Protein AF-A0AAW0CDP9-F1 (afdb_monomer)

Mean predicted aligned error: 18.58 Å

Organism: NCBI:txid2862362

pLDDT: mean 74.58, std 21.25, range [37.34, 98.25]

Solvent-accessible surface area (backbone atoms only — not comparable to full-atom values): 15535 Å² total; per-residue (Å²): 134,85,62,58,77,54,35,52,74,41,35,69,58,51,52,51,52,49,51,55,50,59,76,63,57,57,86,87,50,53,73,38,45,75,88,28,56,46,21,66,39,40,68,54,82,82,59,46,84,89,71,28,52,41,50,39,53,50,53,30,49,41,76,57,50,75,57,56,75,68,52,45,56,71,64,59,20,40,52,86,25,17,55,62,28,54,56,58,40,54,57,54,51,58,69,37,64,64,12,62,83,44,70,33,40,35,50,54,40,49,53,53,50,55,51,48,56,53,57,69,67,39,97,74,57,69,78,90,68,78,79,53,87,84,63,86,82,67,86,85,79,84,83,82,92,78,89,85,88,84,89,88,81,87,89,82,91,82,83,90,80,91,79,80,78,84,76,81,71,77,82,79,81,70,80,81,74,84,80,77,87,81,89,80,90,78,83,84,83,90,82,93,80,91,77,92,80,88,81,89,76,92,75,82,82,77,82,79,79,56,71,70,71,58,60,77,76,71,61,96,84,79,69,93,64,80,83,75,79,90,130

Foldseek 3Di:
DDDLVVLLVCLVVLLVLLLVLLVVDDPPFAADDCPALQNVLLVDPDADPVVGLLVSLVVSLCSQQVDDLVVNLVQQHHDDSGSNSLSVSLVSSCPGPVLVVDSNSSVSSVVSVVNVVSSVPHPPNDPVRPPPVVPPPDDDDDDDDDDDDDDDDDDDDDDDDDPPPPPDDDDPPDPDDDDDDDDDDDDDDDDDDDDDDDDDDDDDPDPPPDVVVVPVPDDPDDDPCVPDDDD

Radius of gyration: 28.33 Å; Cα contacts (8 Å, |Δi|>4): 135; chains: 1; bounding box: 50×63×86 Å

Structure (mmCIF, N/CA/C/O backbone):
data_AF-A0AAW0CDP9-F1
#
_entry.id   AF-A0AAW0CDP9-F1
#
loop_
_atom_site.group_PDB
_atom_site.id
_atom_site.type_symbol
_atom_site.label_atom_id
_atom_site.label_alt_id
_atom_site.label_comp_id
_atom_site.label_asym_id
_atom_site.label_entity_id
_atom_site.label_seq_id
_atom_site.pdbx_PDB_ins_code
_atom_site.Cartn_x
_atom_site.Cartn_y
_atom_site.Cartn_z
_atom_site.occupancy
_atom_site.B_iso_or_equiv
_atom_site.auth_seq_id
_atom_site.auth_comp_id
_atom_site.auth_asym_id
_atom_site.auth_atom_id
_atom_site.pdbx_PDB_model_num
ATOM 1 N N . MET A 1 1 ? 18.802 12.481 7.091 1.00 50.69 1 MET A N 1
ATOM 2 C CA . MET A 1 1 ? 18.326 12.066 5.755 1.00 50.69 1 MET A CA 1
ATOM 3 C C . MET A 1 1 ? 18.854 10.656 5.539 1.00 50.69 1 MET A C 1
ATOM 5 O O . MET A 1 1 ? 20.051 10.475 5.715 1.00 50.69 1 MET A O 1
ATOM 9 N N . PHE A 1 2 ? 17.992 9.657 5.336 1.00 55.59 2 PHE A N 1
ATOM 10 C CA . PHE A 1 2 ? 18.455 8.289 5.061 1.00 55.59 2 PHE A CA 1
ATOM 11 C C . PHE A 1 2 ? 18.780 8.166 3.573 1.00 55.59 2 PHE A C 1
ATOM 13 O O . PHE A 1 2 ? 18.036 8.688 2.752 1.00 55.59 2 PHE A O 1
ATOM 20 N N . ASP A 1 3 ? 19.878 7.488 3.259 1.00 75.88 3 ASP A N 1
ATOM 21 C CA . ASP A 1 3 ? 20.278 7.143 1.895 1.00 75.88 3 ASP A CA 1
ATOM 22 C C . ASP A 1 3 ? 19.334 6.057 1.341 1.00 75.88 3 ASP A C 1
ATOM 24 O O . ASP A 1 3 ? 19.162 5.006 1.970 1.00 75.88 3 ASP A O 1
ATOM 28 N N . ASP A 1 4 ? 18.717 6.304 0.181 1.00 68.31 4 ASP A N 1
ATOM 29 C CA . ASP A 1 4 ? 17.785 5.371 -0.466 1.00 68.31 4 ASP A CA 1
ATOM 30 C C . ASP A 1 4 ? 18.452 4.014 -0.795 1.00 68.31 4 ASP A C 1
ATOM 32 O O . ASP A 1 4 ? 17.795 2.972 -0.731 1.00 68.31 4 ASP A O 1
ATOM 36 N N . SER A 1 5 ? 19.781 3.974 -0.981 1.00 73.81 5 SER A N 1
ATOM 37 C CA . SER A 1 5 ? 20.574 2.737 -1.127 1.00 73.81 5 SER A CA 1
ATOM 38 C C . SER A 1 5 ? 20.451 1.790 0.078 1.00 73.81 5 SER A C 1
ATOM 40 O O . SER A 1 5 ? 20.520 0.563 -0.057 1.00 73.81 5 SER A O 1
ATOM 42 N N . GLN A 1 6 ? 20.228 2.332 1.280 1.00 80.69 6 GLN A N 1
ATOM 43 C CA . GLN A 1 6 ? 19.986 1.527 2.481 1.00 80.69 6 GLN A CA 1
ATOM 44 C C . GLN A 1 6 ? 18.550 0.986 2.521 1.00 80.69 6 GLN A C 1
ATOM 46 O O . GLN A 1 6 ? 18.322 -0.104 3.046 1.00 80.69 6 GLN A O 1
ATOM 51 N N . LEU A 1 7 ? 17.578 1.699 1.941 1.00 79.81 7 LEU A N 1
ATOM 52 C CA . LEU A 1 7 ? 16.177 1.266 1.935 1.00 79.81 7 LEU A CA 1
ATOM 53 C C . LEU A 1 7 ? 15.988 -0.023 1.134 1.00 79.81 7 LEU A C 1
ATOM 55 O O . LEU A 1 7 ? 15.299 -0.925 1.602 1.00 79.81 7 LEU A O 1
ATOM 59 N N . VAL A 1 8 ? 16.672 -0.155 -0.007 1.00 81.50 8 VAL A N 1
ATOM 60 C CA . VAL A 1 8 ? 16.666 -1.382 -0.822 1.00 81.50 8 VAL A CA 1
ATOM 61 C C . VAL A 1 8 ? 17.191 -2.581 -0.023 1.00 81.50 8 VAL A C 1
ATOM 63 O O . VAL A 1 8 ? 16.550 -3.629 0.025 1.00 81.50 8 VAL A O 1
ATOM 66 N N . LYS A 1 9 ? 18.318 -2.414 0.685 1.00 87.00 9 LYS A N 1
ATOM 67 C CA . LYS A 1 9 ? 18.930 -3.468 1.520 1.00 87.00 9 LYS A CA 1
ATOM 68 C C . LYS A 1 9 ? 18.043 -3.880 2.696 1.00 87.00 9 LYS A C 1
ATOM 70 O O . LYS A 1 9 ? 18.023 -5.050 3.076 1.00 87.00 9 LYS A O 1
ATOM 75 N N . HIS A 1 10 ? 17.309 -2.933 3.276 1.00 90.88 10 HIS A N 1
ATOM 76 C CA . HIS A 1 10 ? 16.427 -3.183 4.414 1.00 90.88 10 HIS A CA 1
ATOM 77 C C . HIS A 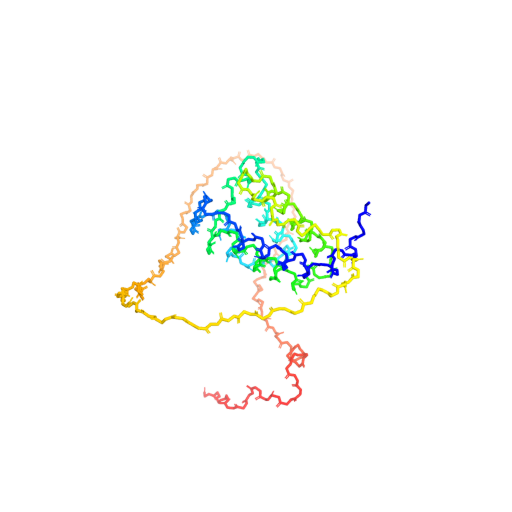1 10 ? 14.995 -3.578 4.026 1.00 90.88 10 HIS A C 1
ATOM 79 O O . HIS A 1 10 ? 14.262 -4.049 4.898 1.00 90.88 10 HIS A O 1
ATOM 85 N N . PHE A 1 11 ? 14.599 -3.474 2.753 1.00 92.81 11 PHE A N 1
ATOM 86 C CA . PHE A 1 11 ? 13.238 -3.767 2.293 1.00 92.81 11 PHE A CA 1
ATOM 87 C C . PHE A 1 11 ? 12.699 -5.140 2.754 1.00 92.81 11 PHE A C 1
ATOM 89 O O . PHE A 1 11 ? 11.601 -5.166 3.314 1.00 92.81 11 PHE A O 1
ATOM 96 N N . PRO A 1 12 ? 13.444 -6.267 2.675 1.00 95.00 12 PRO A N 1
ATOM 97 C CA . PRO A 1 12 ? 12.949 -7.557 3.173 1.00 95.00 12 PRO A CA 1
ATOM 98 C C . PRO A 1 12 ? 12.701 -7.575 4.691 1.00 95.00 12 PRO A C 1
ATOM 100 O O . PRO A 1 12 ? 11.760 -8.212 5.168 1.00 95.00 12 PRO A O 1
ATOM 103 N N . ALA A 1 13 ? 13.518 -6.854 5.466 1.00 94.69 13 ALA A N 1
ATOM 104 C CA . ALA A 1 13 ? 13.342 -6.723 6.911 1.00 94.69 13 ALA A CA 1
ATOM 105 C C . ALA A 1 13 ? 12.143 -5.821 7.253 1.00 94.69 13 ALA A C 1
ATOM 107 O O . ALA A 1 13 ? 11.370 -6.151 8.153 1.00 94.69 13 ALA A O 1
ATOM 108 N N . MET A 1 14 ? 11.945 -4.733 6.500 1.00 95.38 14 MET A N 1
ATOM 109 C CA . MET A 1 14 ? 10.786 -3.844 6.622 1.00 95.38 14 MET A CA 1
ATOM 110 C C . MET A 1 14 ? 9.478 -4.569 6.281 1.00 95.38 14 MET A C 1
ATOM 112 O O . MET A 1 14 ? 8.515 -4.475 7.038 1.00 95.38 14 MET A O 1
ATOM 116 N N . LEU A 1 15 ? 9.458 -5.354 5.199 1.00 96.19 15 LEU A N 1
ATOM 117 C CA . LEU A 1 15 ? 8.307 -6.168 4.802 1.00 96.19 15 LEU A CA 1
ATOM 118 C C . LEU A 1 15 ? 7.980 -7.237 5.858 1.00 96.19 15 LEU A C 1
ATOM 120 O O . LEU A 1 15 ? 6.815 -7.436 6.198 1.00 96.19 15 LEU A O 1
ATOM 124 N N . LYS A 1 16 ? 9.001 -7.886 6.439 1.00 96.69 16 LYS A N 1
ATOM 125 C CA . LYS A 1 16 ? 8.822 -8.839 7.547 1.00 96.69 16 LYS A CA 1
ATOM 126 C C . LYS A 1 16 ? 8.253 -8.169 8.802 1.00 96.69 16 LYS A C 1
ATOM 128 O O . LYS A 1 16 ? 7.355 -8.734 9.423 1.00 96.69 16 LYS A O 1
ATOM 133 N N . ALA A 1 17 ? 8.749 -6.987 9.170 1.00 95.25 17 ALA A N 1
ATOM 134 C CA . ALA A 1 17 ? 8.232 -6.223 10.304 1.00 95.25 17 ALA A CA 1
ATOM 135 C C . ALA A 1 17 ? 6.770 -5.798 10.077 1.00 95.25 17 ALA A C 1
ATOM 137 O O . ALA A 1 17 ? 5.936 -5.990 10.960 1.00 95.25 17 ALA A O 1
ATOM 138 N N . LEU A 1 18 ? 6.440 -5.321 8.870 1.00 96.94 18 LEU A N 1
ATOM 139 C CA . LEU A 1 18 ? 5.071 -4.988 8.479 1.00 96.94 18 LEU A CA 1
ATOM 140 C C . LEU A 1 18 ? 4.141 -6.210 8.562 1.00 96.94 18 LEU A C 1
ATOM 142 O O . LEU A 1 18 ? 3.066 -6.107 9.142 1.00 96.94 18 LEU A O 1
ATOM 146 N N . ARG A 1 19 ? 4.566 -7.380 8.066 1.00 97.06 19 ARG A N 1
ATOM 147 C CA . ARG A 1 19 ? 3.782 -8.628 8.127 1.00 97.06 19 ARG A CA 1
ATOM 148 C C . ARG A 1 19 ? 3.475 -9.056 9.569 1.00 97.06 19 ARG A C 1
ATOM 150 O O . ARG A 1 19 ? 2.339 -9.412 9.864 1.00 97.06 19 ARG A O 1
ATOM 157 N N . ILE A 1 20 ? 4.455 -8.970 10.476 1.00 95.75 20 ILE A N 1
ATOM 158 C CA . ILE A 1 20 ? 4.252 -9.225 11.918 1.00 95.75 20 ILE A CA 1
ATOM 159 C C . ILE A 1 20 ? 3.240 -8.232 12.504 1.00 95.75 20 ILE A C 1
ATOM 161 O O . ILE A 1 20 ? 2.367 -8.616 13.276 1.00 95.75 20 ILE A O 1
ATOM 165 N N . ARG A 1 21 ? 3.340 -6.958 12.117 1.00 95.06 21 ARG A N 1
ATOM 166 C CA . ARG A 1 21 ? 2.471 -5.892 12.613 1.00 95.06 21 ARG A CA 1
ATOM 167 C C . ARG A 1 21 ? 1.024 -6.022 12.131 1.00 95.06 21 ARG A C 1
ATOM 169 O O . ARG A 1 21 ? 0.114 -5.794 12.918 1.00 95.06 21 ARG A O 1
ATOM 176 N N . ILE A 1 22 ? 0.820 -6.421 10.876 1.00 95.94 22 ILE A N 1
ATOM 177 C CA . ILE A 1 22 ? -0.503 -6.704 10.299 1.00 95.94 22 ILE A CA 1
ATOM 178 C C . ILE A 1 22 ? -1.155 -7.900 11.009 1.00 95.94 22 ILE A C 1
ATOM 180 O O . ILE A 1 22 ? -2.314 -7.818 11.404 1.00 95.94 22 ILE A O 1
ATOM 184 N N . ALA A 1 23 ? -0.391 -8.964 11.274 1.00 95.25 23 ALA A N 1
ATOM 185 C CA . ALA A 1 23 ? -0.871 -10.108 12.052 1.00 95.25 23 ALA A CA 1
ATOM 186 C C . ALA A 1 23 ? -1.214 -9.756 13.518 1.00 95.25 23 ALA A C 1
ATOM 188 O O . ALA A 1 23 ? -2.007 -10.451 14.144 1.00 95.25 23 ALA A O 1
ATOM 189 N N . GLY A 1 24 ? -0.630 -8.683 14.064 1.00 94.12 24 GLY A N 1
ATOM 190 C CA . GLY A 1 24 ? -0.897 -8.163 15.410 1.00 94.12 24 GLY A CA 1
ATOM 191 C C . GLY A 1 24 ? -1.967 -7.066 15.489 1.00 94.12 24 GLY A C 1
ATOM 192 O O . GLY A 1 24 ? -2.035 -6.376 16.507 1.00 94.12 24 GLY A O 1
ATOM 193 N N . LEU A 1 25 ? -2.765 -6.845 14.437 1.00 93.81 25 LEU A N 1
ATOM 194 C CA . LEU A 1 25 ? -3.814 -5.819 14.440 1.00 93.81 25 LEU A CA 1
ATOM 195 C C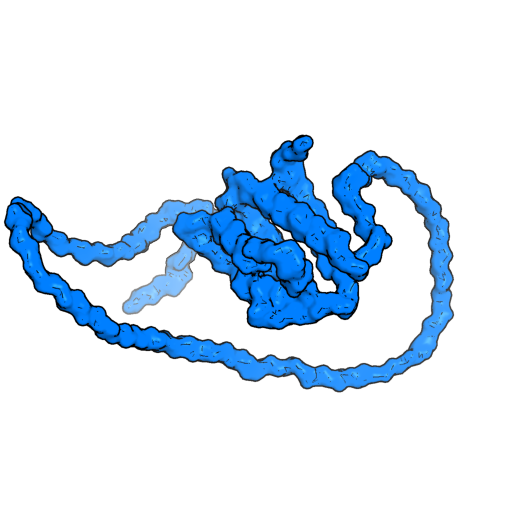 . LEU A 1 25 ? -4.935 -6.151 15.447 1.00 93.81 25 LEU A C 1
ATOM 197 O O . LEU A 1 25 ? -5.416 -7.285 15.468 1.00 93.81 25 LEU A O 1
ATOM 201 N N . PRO A 1 26 ? -5.396 -5.175 16.256 1.00 93.12 26 PRO A N 1
ATOM 202 C CA . PRO A 1 26 ? -6.342 -5.425 17.342 1.00 93.12 26 PRO A CA 1
ATOM 203 C C . PRO A 1 26 ? -7.714 -5.880 16.838 1.00 93.12 26 PRO A C 1
ATOM 205 O O . PRO A 1 26 ? -8.213 -5.407 15.814 1.00 93.12 26 PRO A O 1
ATOM 208 N N . GLU A 1 27 ? -8.372 -6.748 17.610 1.00 92.56 27 GLU A N 1
ATOM 209 C CA . GLU A 1 27 ? -9.656 -7.348 17.223 1.00 92.56 27 GLU A CA 1
ATOM 210 C C . GLU A 1 27 ? -10.837 -6.367 17.157 1.00 92.56 27 GLU A C 1
ATOM 212 O O . GLU A 1 27 ? -11.885 -6.702 16.611 1.00 92.56 27 GLU A O 1
ATOM 217 N N . SER A 1 28 ? -10.655 -5.134 17.634 1.00 92.88 28 SER A N 1
ATOM 218 C CA . SER A 1 28 ? -11.624 -4.044 17.494 1.00 92.88 28 SER A CA 1
ATOM 219 C C . SER A 1 28 ? -11.664 -3.412 16.096 1.00 92.88 28 SER A C 1
ATOM 221 O O . SER A 1 28 ? -12.606 -2.681 15.799 1.00 92.88 28 SER A O 1
ATOM 223 N N . LEU A 1 29 ? -10.683 -3.677 15.222 1.00 94.62 29 LEU A N 1
ATOM 224 C CA . LEU A 1 29 ? -10.715 -3.196 13.836 1.00 94.62 29 LEU A CA 1
ATOM 225 C C . LEU A 1 29 ? -11.703 -4.008 12.981 1.00 94.62 29 LEU A C 1
ATOM 227 O O . LEU A 1 29 ? -11.774 -5.234 13.145 1.00 94.62 29 LEU A O 1
ATOM 231 N N . PRO A 1 30 ? -12.412 -3.371 12.029 1.00 96.06 30 PRO A N 1
ATOM 232 C CA . PRO A 1 30 ? -13.367 -4.052 11.161 1.00 96.06 30 PRO A CA 1
ATOM 233 C C . PRO A 1 30 ? -12.687 -5.102 10.272 1.00 96.06 30 PRO A C 1
ATOM 235 O O . PRO A 1 30 ? -11.501 -4.999 9.947 1.00 96.06 30 PRO A O 1
ATOM 238 N N . LEU A 1 31 ? -13.457 -6.107 9.852 1.00 96.88 31 LEU A N 1
ATOM 239 C CA . LEU A 1 31 ? -13.060 -7.029 8.788 1.00 96.88 31 LEU A CA 1
ATOM 240 C C . LEU A 1 31 ? -13.294 -6.370 7.423 1.00 96.88 31 LEU A C 1
ATOM 242 O O . LEU A 1 31 ? -14.307 -5.705 7.211 1.00 96.88 31 LEU A O 1
ATOM 246 N N . ALA A 1 32 ? -12.357 -6.551 6.497 1.00 97.56 32 ALA A N 1
ATOM 247 C CA . ALA A 1 32 ? -12.452 -5.986 5.158 1.00 97.56 32 ALA A CA 1
ATOM 248 C C . ALA A 1 32 ? -13.455 -6.743 4.270 1.00 97.56 32 ALA A C 1
ATOM 250 O O . ALA A 1 32 ? -13.466 -7.975 4.233 1.00 97.56 32 ALA A O 1
ATOM 251 N N . SER A 1 33 ? -14.245 -5.993 3.498 1.00 97.25 33 SER A N 1
ATOM 252 C CA . SER A 1 33 ? -15.075 -6.533 2.414 1.00 97.25 33 SER A CA 1
ATOM 253 C C . SER A 1 33 ? -14.232 -6.856 1.174 1.00 97.25 33 SER A C 1
ATOM 255 O O . SER A 1 33 ? -13.250 -6.168 0.898 1.00 97.25 33 SER A O 1
ATOM 257 N N . SER A 1 34 ? -14.659 -7.845 0.383 1.00 97.06 34 SER A N 1
ATOM 258 C CA . SER A 1 34 ? -14.111 -8.132 -0.953 1.00 97.06 34 SER A CA 1
ATOM 259 C C . SER A 1 34 ? -14.327 -7.002 -1.963 1.00 97.06 34 SER A C 1
ATOM 261 O O . SER A 1 34 ? -13.599 -6.932 -2.943 1.00 97.06 34 SER A O 1
ATOM 263 N N . ASP A 1 35 ? -15.296 -6.117 -1.718 1.00 96.81 35 ASP A N 1
ATOM 264 C CA . ASP A 1 35 ? -15.525 -4.884 -2.494 1.00 96.81 35 ASP A CA 1
ATOM 265 C C . ASP A 1 35 ? -14.802 -3.664 -1.872 1.00 96.81 35 ASP A C 1
ATOM 267 O O . ASP A 1 35 ? -15.010 -2.507 -2.232 1.00 96.81 35 ASP A O 1
ATOM 271 N N . GLY A 1 36 ? -13.939 -3.904 -0.879 1.00 95.44 36 GLY A N 1
ATOM 272 C CA . GLY A 1 36 ? -13.124 -2.865 -0.263 1.00 95.44 36 GLY A CA 1
ATOM 273 C C . GLY A 1 36 ? -12.053 -2.317 -1.220 1.00 95.44 36 GLY A C 1
ATOM 274 O O . GLY A 1 36 ? -11.578 -3.030 -2.103 1.00 95.44 36 GLY A O 1
ATOM 275 N N . PRO A 1 37 ? -11.574 -1.075 -1.020 1.00 95.94 37 PRO A N 1
ATOM 276 C CA . PRO A 1 37 ? -10.542 -0.480 -1.872 1.00 95.94 37 PRO A CA 1
ATOM 277 C C . PRO A 1 37 ? -9.212 -1.245 -1.821 1.00 95.94 37 PRO A C 1
ATOM 279 O O . PRO A 1 37 ? -8.516 -1.311 -2.827 1.00 95.94 37 PRO A O 1
ATOM 282 N N . LEU A 1 38 ? -8.869 -1.864 -0.684 1.00 96.94 38 LEU A N 1
ATOM 283 C CA . LEU A 1 38 ? -7.679 -2.717 -0.577 1.00 96.94 38 LEU A CA 1
ATOM 284 C C . LEU A 1 38 ? -7.819 -3.974 -1.450 1.00 96.94 38 LEU A C 1
ATOM 286 O O . LEU A 1 38 ? -6.899 -4.295 -2.193 1.00 96.94 38 LEU A O 1
ATOM 290 N N . ALA A 1 39 ? -8.985 -4.627 -1.441 1.00 97.88 39 ALA A N 1
ATOM 291 C CA . ALA A 1 39 ? -9.283 -5.739 -2.343 1.00 97.88 39 ALA A CA 1
ATOM 292 C C . ALA A 1 39 ? -9.240 -5.311 -3.816 1.00 97.88 39 ALA A C 1
ATOM 294 O O . ALA A 1 39 ? -8.574 -5.953 -4.622 1.00 97.88 39 ALA A O 1
ATOM 295 N N . ARG A 1 40 ? -9.873 -4.181 -4.147 1.00 97.50 40 ARG A N 1
ATOM 296 C CA . ARG A 1 40 ? -9.950 -3.654 -5.513 1.00 97.50 40 ARG A CA 1
ATOM 297 C C . ARG A 1 40 ? -8.603 -3.218 -6.098 1.00 97.50 40 ARG A C 1
ATOM 299 O O . ARG A 1 40 ? -8.430 -3.318 -7.305 1.00 97.50 40 ARG A O 1
ATOM 306 N N . TYR A 1 41 ? -7.682 -2.696 -5.284 1.00 97.56 41 TYR A N 1
ATOM 307 C CA . TYR A 1 41 ? -6.417 -2.130 -5.777 1.00 97.56 41 TYR A CA 1
ATOM 308 C C . TYR A 1 41 ? -5.169 -2.959 -5.457 1.00 97.56 41 TYR A C 1
ATOM 310 O O . TYR A 1 41 ? -4.160 -2.755 -6.118 1.00 97.56 41 TYR A O 1
ATOM 318 N N . PHE A 1 42 ? -5.213 -3.880 -4.486 1.00 97.75 42 PHE A N 1
ATOM 319 C CA . PHE A 1 42 ? -4.093 -4.780 -4.157 1.00 97.75 42 PHE A CA 1
ATOM 320 C C . PHE A 1 42 ? -4.413 -6.269 -4.357 1.00 97.75 42 PHE A C 1
ATOM 322 O O . PHE A 1 42 ? -3.507 -7.095 -4.264 1.00 97.75 42 PHE A O 1
ATOM 329 N N . GLY A 1 43 ? -5.676 -6.627 -4.613 1.00 96.44 43 GLY A N 1
ATOM 330 C CA . GLY A 1 43 ? -6.052 -7.973 -5.058 1.00 96.44 43 GLY A CA 1
ATOM 331 C C . GLY A 1 43 ? -5.765 -8.218 -6.542 1.00 96.44 43 GLY A C 1
ATOM 332 O O . GLY A 1 43 ? -5.636 -9.370 -6.947 1.00 96.44 43 GLY A O 1
ATOM 333 N N . ASP A 1 44 ? -5.631 -7.146 -7.326 1.00 94.88 44 ASP A N 1
ATOM 334 C CA . ASP A 1 44 ? -5.257 -7.182 -8.736 1.00 94.88 44 ASP A CA 1
ATOM 335 C C . ASP A 1 44 ? -3.772 -6.822 -8.910 1.00 94.88 44 ASP A C 1
ATOM 337 O O . ASP A 1 44 ? -3.316 -5.755 -8.491 1.00 94.88 44 ASP A O 1
ATOM 341 N N . LEU A 1 45 ? -3.021 -7.747 -9.505 1.00 96.62 45 LEU A N 1
ATOM 342 C CA . LEU A 1 45 ? -1.580 -7.651 -9.742 1.00 96.62 45 LEU A CA 1
ATOM 343 C C . LEU A 1 45 ? -1.249 -7.556 -11.241 1.00 96.62 45 LEU A C 1
ATOM 345 O O . LEU A 1 45 ? -0.092 -7.753 -11.619 1.00 96.62 45 LEU A O 1
ATOM 349 N N . GLU A 1 46 ? -2.241 -7.275 -12.093 1.00 97.25 46 GLU A N 1
ATOM 350 C CA . GLU A 1 46 ? -2.008 -6.931 -13.493 1.00 97.25 46 GLU A CA 1
ATOM 351 C C . GLU A 1 46 ? -1.105 -5.691 -13.593 1.00 97.25 46 GLU A C 1
ATOM 353 O O . GLU A 1 46 ? -1.267 -4.710 -12.865 1.00 97.25 46 GLU A O 1
ATOM 358 N N . ILE A 1 47 ? -0.112 -5.765 -14.481 1.00 97.06 47 ILE A N 1
ATOM 359 C CA . ILE A 1 47 ? 0.850 -4.694 -14.737 1.00 97.06 47 ILE A CA 1
ATOM 360 C C . ILE A 1 47 ? 0.470 -4.041 -16.058 1.00 97.06 47 ILE A C 1
ATOM 362 O O . ILE A 1 47 ? 0.406 -4.717 -17.083 1.00 97.06 47 ILE A O 1
ATOM 366 N N . ASP A 1 48 ? 0.281 -2.724 -16.035 1.00 96.44 48 ASP A N 1
ATOM 367 C CA . ASP A 1 48 ? 0.135 -1.923 -17.245 1.00 96.44 48 ASP A CA 1
ATOM 368 C C . ASP A 1 48 ? 1.404 -2.083 -18.102 1.00 96.44 48 ASP A C 1
ATOM 370 O O . ASP A 1 48 ? 2.511 -1.803 -17.635 1.00 96.44 48 ASP A O 1
ATOM 374 N N . VAL A 1 49 ? 1.265 -2.610 -19.321 1.00 95.38 49 VAL A N 1
ATOM 375 C CA . VAL A 1 49 ? 2.410 -2.948 -20.187 1.00 95.38 49 VAL A CA 1
ATOM 376 C C . VAL A 1 49 ? 3.031 -1.694 -20.811 1.00 95.38 49 VAL A C 1
ATOM 378 O O . VAL A 1 49 ? 4.223 -1.698 -21.114 1.00 95.38 49 VAL A O 1
ATOM 381 N N . GLU A 1 50 ? 2.257 -0.616 -20.966 1.00 96.25 50 GLU A N 1
ATOM 382 C CA . GLU A 1 50 ? 2.727 0.648 -21.543 1.00 96.25 50 GLU A CA 1
ATOM 383 C C . GLU A 1 50 ? 3.417 1.518 -20.480 1.00 96.25 50 GLU A C 1
ATOM 385 O O . GLU A 1 50 ? 4.510 2.035 -20.708 1.00 96.25 50 GLU A O 1
ATOM 390 N N . GLU A 1 51 ? 2.817 1.630 -19.290 1.00 95.50 51 GLU A N 1
ATOM 391 C CA . GLU A 1 51 ? 3.322 2.461 -18.181 1.00 95.50 51 GLU A CA 1
ATOM 392 C C . GLU A 1 51 ? 4.287 1.711 -17.232 1.00 95.50 51 GLU A C 1
ATOM 394 O O . GLU A 1 51 ? 5.087 2.300 -16.492 1.00 95.50 51 GLU A O 1
ATOM 399 N N . GLY A 1 52 ? 4.216 0.381 -17.220 1.00 96.00 52 GLY A N 1
ATOM 400 C CA . GLY A 1 52 ? 5.083 -0.510 -16.460 1.00 96.00 52 GLY A CA 1
ATOM 401 C C . GLY A 1 52 ? 4.754 -0.667 -14.968 1.00 96.00 52 GLY A C 1
ATOM 402 O O . GLY A 1 52 ? 3.910 0.002 -14.355 1.00 96.00 52 GLY A O 1
ATOM 403 N N . ALA A 1 53 ? 5.494 -1.581 -14.333 1.00 96.88 53 ALA A N 1
ATOM 404 C CA . ALA A 1 53 ? 5.266 -2.012 -12.951 1.00 96.88 53 ALA A CA 1
ATOM 405 C C . ALA A 1 53 ? 5.376 -0.879 -11.913 1.00 96.88 53 ALA A C 1
ATOM 407 O O . ALA A 1 53 ? 4.638 -0.865 -10.929 1.00 96.88 53 ALA A O 1
ATOM 408 N N . ARG A 1 54 ? 6.284 0.087 -12.121 1.00 95.69 54 ARG A N 1
ATOM 409 C CA . ARG A 1 54 ? 6.493 1.205 -11.186 1.00 95.69 54 ARG A CA 1
ATOM 410 C C . ARG A 1 54 ? 5.302 2.154 -11.147 1.00 95.69 54 ARG A C 1
ATOM 412 O O . ARG A 1 54 ? 4.862 2.515 -10.055 1.00 95.69 54 ARG A O 1
ATOM 419 N N . TYR A 1 55 ? 4.801 2.550 -12.314 1.00 96.19 55 TYR A N 1
ATOM 420 C CA . TYR A 1 55 ? 3.625 3.404 -12.412 1.00 96.19 55 TYR A CA 1
ATOM 421 C C . TYR A 1 55 ? 2.397 2.689 -11.849 1.00 96.19 55 TYR A C 1
ATOM 423 O O . TYR A 1 55 ? 1.719 3.233 -10.976 1.00 96.19 55 TYR A O 1
ATOM 431 N N . THR A 1 56 ? 2.178 1.434 -12.259 1.00 97.69 56 THR A N 1
ATOM 432 C CA . THR A 1 56 ? 1.035 0.623 -11.814 1.00 97.69 56 THR A CA 1
ATOM 433 C C . THR A 1 56 ? 0.989 0.490 -10.289 1.00 97.69 56 THR A C 1
ATOM 435 O O . THR A 1 56 ? -0.021 0.841 -9.676 1.00 97.69 56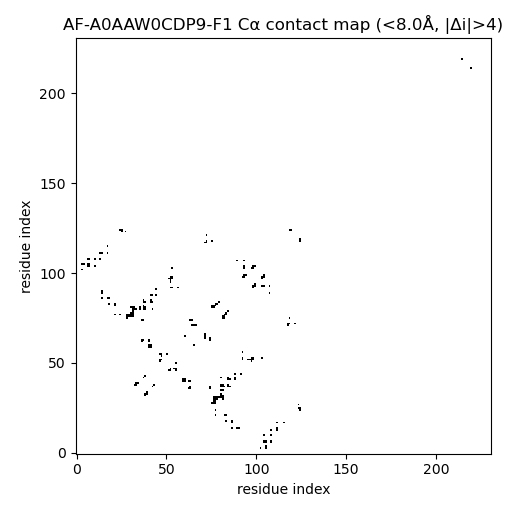 THR A O 1
ATOM 438 N N . ALA A 1 57 ? 2.105 0.106 -9.654 1.00 97.38 57 ALA A N 1
ATOM 439 C CA . ALA A 1 57 ? 2.201 0.001 -8.198 1.00 97.38 57 ALA A CA 1
ATOM 440 C C . ALA A 1 57 ? 1.907 1.332 -7.488 1.00 97.38 57 ALA A C 1
ATOM 442 O O . ALA A 1 57 ? 1.201 1.360 -6.477 1.00 97.38 57 ALA A O 1
ATOM 443 N N . ASN A 1 58 ? 2.438 2.447 -8.003 1.00 97.12 58 ASN A N 1
ATOM 444 C CA . ASN A 1 58 ? 2.212 3.756 -7.397 1.00 97.12 58 ASN A CA 1
ATOM 445 C C . ASN A 1 58 ? 0.747 4.196 -7.526 1.00 97.12 58 ASN A C 1
ATOM 447 O O . ASN A 1 58 ? 0.152 4.623 -6.540 1.00 97.12 58 ASN A O 1
ATOM 451 N N . ARG A 1 59 ? 0.151 4.017 -8.710 1.00 97.56 59 ARG A N 1
ATOM 452 C CA . ARG A 1 59 ? -1.253 4.327 -9.014 1.00 97.56 59 ARG A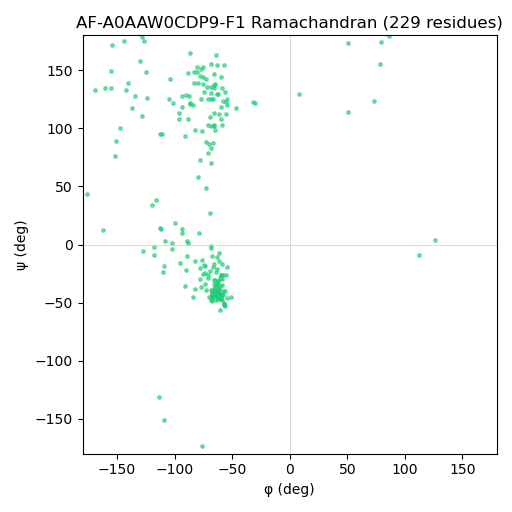 CA 1
ATOM 453 C C . ARG A 1 59 ? -2.222 3.494 -8.175 1.00 97.56 59 ARG A C 1
ATOM 455 O O . ARG A 1 59 ? -3.199 4.038 -7.663 1.00 97.56 59 ARG A O 1
ATOM 462 N N . GLN A 1 60 ? -1.962 2.196 -8.010 1.00 97.81 60 GLN A N 1
ATOM 463 C CA . GLN A 1 60 ? -2.745 1.321 -7.130 1.00 97.81 60 GLN A CA 1
ATOM 464 C C . GLN A 1 60 ? -2.624 1.760 -5.658 1.00 97.81 60 GLN A C 1
ATOM 466 O O . GLN A 1 60 ? -3.639 1.888 -4.972 1.00 97.81 60 GLN A O 1
ATOM 471 N N . TRP A 1 61 ? -1.416 2.101 -5.187 1.00 97.69 61 TRP A N 1
ATOM 472 C CA . TRP A 1 61 ? -1.212 2.617 -3.827 1.00 97.69 61 TRP A CA 1
ATOM 473 C C . TRP A 1 61 ? -1.923 3.953 -3.578 1.00 97.69 61 TRP A C 1
ATOM 475 O O . TRP A 1 61 ? -2.561 4.140 -2.542 1.00 97.69 61 TRP A O 1
ATOM 485 N N . GLU A 1 62 ? -1.833 4.889 -4.520 1.00 96.50 62 GLU A N 1
ATOM 486 C CA . GLU A 1 62 ? -2.483 6.197 -4.426 1.00 96.50 62 GLU A CA 1
ATOM 487 C C . GLU A 1 62 ? -4.006 6.064 -4.451 1.00 96.50 62 GLU A C 1
ATOM 489 O O . GLU A 1 62 ? -4.676 6.623 -3.589 1.00 96.50 62 GLU A O 1
ATOM 494 N N . ARG A 1 63 ? -4.572 5.211 -5.308 1.00 96.44 63 ARG A N 1
ATOM 495 C CA . ARG A 1 63 ? -6.014 4.912 -5.281 1.00 96.44 63 ARG A CA 1
ATOM 496 C C . ARG A 1 63 ? -6.496 4.295 -3.960 1.00 96.44 63 ARG A C 1
ATOM 498 O O . ARG A 1 63 ? -7.650 4.502 -3.588 1.00 96.44 63 ARG A O 1
ATOM 505 N N . ALA A 1 64 ? -5.638 3.566 -3.244 1.00 96.12 64 ALA A N 1
ATOM 506 C CA . ALA A 1 64 ? -5.957 2.998 -1.933 1.00 96.12 64 ALA A CA 1
ATOM 507 C C . ALA A 1 64 ? -5.803 3.998 -0.766 1.00 96.12 64 ALA A C 1
ATOM 509 O O . ALA A 1 64 ? -6.608 3.966 0.168 1.00 96.12 64 ALA A O 1
ATOM 510 N N . PHE A 1 65 ? -4.786 4.872 -0.802 1.00 95.62 65 PHE A N 1
ATOM 511 C CA . PHE A 1 65 ? -4.354 5.670 0.358 1.00 95.62 65 PHE A CA 1
ATOM 512 C C . PHE A 1 65 ? -4.254 7.193 0.144 1.00 95.62 65 PHE A C 1
ATOM 514 O O . PHE A 1 65 ? -4.021 7.909 1.118 1.00 95.62 65 PHE A O 1
ATOM 521 N N . GLN A 1 66 ? -4.446 7.732 -1.064 1.00 94.44 66 GLN A N 1
ATOM 522 C CA . GLN A 1 66 ? -4.465 9.181 -1.336 1.00 94.44 66 GLN A CA 1
ATOM 523 C C . GLN A 1 66 ? -5.821 9.800 -0.949 1.00 94.44 66 GLN A C 1
ATOM 525 O O . GLN A 1 66 ? -6.538 10.383 -1.757 1.00 94.44 66 GLN A O 1
ATOM 530 N N . VAL A 1 67 ? -6.171 9.638 0.323 1.00 95.12 67 VAL A N 1
ATOM 531 C CA . VAL A 1 67 ? -7.384 10.146 0.973 1.00 95.12 67 VAL A CA 1
ATOM 532 C C . VAL A 1 67 ? -6.998 10.953 2.217 1.00 95.12 67 VAL A C 1
ATOM 534 O O . VAL A 1 67 ? -5.818 11.033 2.570 1.00 95.12 67 VAL A O 1
ATOM 537 N N . SER A 1 68 ? -7.973 11.572 2.888 1.00 94.94 68 SER A N 1
ATOM 538 C CA . SER A 1 68 ? -7.730 12.297 4.143 1.00 94.94 68 SER A CA 1
ATOM 539 C C . SER A 1 68 ? -7.102 11.387 5.215 1.00 94.94 68 SER A C 1
ATOM 541 O O . SER A 1 68 ? -7.281 10.170 5.194 1.00 94.94 68 SER A O 1
ATOM 543 N N . LYS A 1 69 ? -6.361 11.948 6.182 1.00 91.44 69 LYS A N 1
ATOM 544 C CA . LYS A 1 69 ? -5.697 11.151 7.238 1.00 91.44 69 LYS A CA 1
ATOM 545 C C . LYS A 1 69 ? -6.694 10.324 8.068 1.00 91.44 69 LYS A C 1
ATOM 547 O O . LYS A 1 69 ? -6.381 9.210 8.478 1.00 91.44 69 LYS A O 1
ATOM 552 N N . GLU A 1 70 ? -7.889 10.863 8.292 1.00 90.81 70 GLU A N 1
ATOM 553 C CA . GLU A 1 70 ? -8.992 10.179 8.976 1.00 90.81 70 GLU A CA 1
ATOM 554 C C . GLU A 1 70 ? -9.512 9.007 8.132 1.00 90.81 70 GLU A C 1
ATOM 556 O O . GLU A 1 70 ? -9.632 7.884 8.621 1.00 90.81 70 GLU A O 1
ATOM 561 N N . GLU A 1 71 ? -9.718 9.216 6.828 1.00 93.38 71 GLU A N 1
ATOM 562 C CA . GLU A 1 71 ? -10.066 8.127 5.917 1.00 93.38 71 GLU A CA 1
ATOM 563 C C . GLU A 1 71 ? -8.966 7.072 5.812 1.00 93.38 71 GLU A C 1
ATOM 565 O O . GLU A 1 71 ? -9.293 5.891 5.804 1.00 93.38 71 GLU A O 1
ATOM 570 N N . GLN A 1 72 ? -7.681 7.446 5.784 1.00 93.00 72 GLN A N 1
ATOM 571 C CA . GLN A 1 72 ? -6.561 6.495 5.772 1.00 93.00 72 GLN A CA 1
ATOM 572 C C . GLN A 1 72 ? -6.622 5.535 6.966 1.00 93.00 72 GLN A C 1
ATOM 574 O O . GLN A 1 72 ? -6.372 4.344 6.794 1.00 93.00 72 GLN A O 1
ATOM 579 N N . GLN A 1 73 ? -6.995 6.025 8.153 1.00 91.81 73 GLN A N 1
ATOM 580 C CA . GLN A 1 73 ? -7.223 5.177 9.326 1.00 91.81 73 GLN A CA 1
ATOM 581 C C . GLN A 1 73 ? -8.450 4.274 9.136 1.00 91.81 73 GLN A C 1
ATOM 583 O O . GLN A 1 73 ? -8.367 3.078 9.406 1.00 91.81 73 GLN A O 1
ATOM 588 N N . ASN A 1 74 ? -9.543 4.799 8.574 1.00 91.69 74 ASN A N 1
ATOM 589 C CA . ASN A 1 74 ? -10.742 4.020 8.240 1.00 91.69 74 ASN A CA 1
ATOM 590 C C . ASN A 1 74 ? -10.522 2.987 7.111 1.00 91.69 74 ASN A C 1
ATOM 592 O O . ASN A 1 74 ? -11.296 2.037 6.996 1.00 91.69 74 ASN A O 1
ATOM 596 N N . ARG A 1 75 ? -9.472 3.124 6.283 1.00 93.75 75 ARG A N 1
ATOM 597 C CA . ARG A 1 75 ? -9.049 2.092 5.314 1.00 93.75 75 ARG A CA 1
ATOM 598 C C . ARG A 1 75 ? -8.352 0.899 5.982 1.00 93.75 75 ARG A C 1
ATOM 600 O O . ARG A 1 75 ? -8.260 -0.152 5.350 1.00 93.75 75 ARG A O 1
ATOM 607 N N . ILE A 1 76 ? -7.870 1.019 7.225 1.00 96.00 76 ILE A N 1
ATOM 608 C CA . ILE A 1 76 ? -7.200 -0.084 7.928 1.00 96.00 76 ILE A CA 1
ATOM 609 C C . ILE A 1 76 ? -8.240 -1.095 8.431 1.00 96.00 76 ILE A C 1
ATOM 611 O O . ILE A 1 76 ? -8.825 -0.945 9.502 1.00 96.00 76 ILE A O 1
ATOM 615 N N . ALA A 1 77 ? -8.427 -2.166 7.662 1.00 96.12 77 ALA A N 1
ATOM 616 C CA . ALA A 1 77 ? -9.309 -3.283 7.992 1.00 96.12 77 ALA A CA 1
ATOM 617 C C . ALA A 1 77 ? -8.554 -4.624 7.954 1.00 96.12 77 ALA A C 1
ATOM 619 O O . ALA A 1 77 ? -7.598 -4.800 7.194 1.00 96.12 77 ALA A O 1
ATOM 620 N N . ARG A 1 78 ? -8.968 -5.576 8.792 1.00 96.50 78 ARG A N 1
ATOM 621 C CA . ARG A 1 78 ? -8.315 -6.885 8.973 1.00 96.50 78 ARG A CA 1
ATOM 622 C C . ARG A 1 78 ? -8.808 -7.937 7.973 1.00 96.50 78 ARG A C 1
ATOM 624 O O . ARG A 1 78 ? -9.881 -7.801 7.384 1.00 96.50 78 ARG A O 1
ATOM 631 N N . GLY A 1 79 ? -8.057 -9.033 7.874 1.00 96.38 79 GLY A N 1
ATOM 632 C CA . GLY A 1 79 ? -8.431 -10.241 7.139 1.00 96.38 79 GLY A CA 1
ATOM 633 C C . GLY A 1 79 ? -8.079 -10.204 5.651 1.00 96.38 79 GLY A C 1
ATOM 634 O O . GLY A 1 79 ? -7.569 -9.208 5.135 1.00 96.38 79 GLY A O 1
ATOM 635 N N . LYS A 1 80 ? -8.408 -11.304 4.957 1.00 97.25 80 LYS A N 1
ATOM 636 C CA . LYS A 1 80 ? -7.941 -11.645 3.596 1.00 97.25 80 LYS A CA 1
ATOM 637 C C . LYS A 1 80 ? -8.172 -10.603 2.492 1.00 97.25 80 LYS A C 1
ATOM 639 O O . LYS A 1 80 ? -7.519 -10.682 1.461 1.00 97.25 80 LYS A O 1
ATOM 644 N N . TYR A 1 81 ? -9.094 -9.662 2.685 1.00 97.69 81 TYR A N 1
ATOM 645 C CA . TYR A 1 81 ? -9.417 -8.591 1.728 1.00 97.69 81 TYR A CA 1
ATOM 646 C C . TYR A 1 81 ? -8.937 -7.200 2.184 1.00 97.69 81 TYR A C 1
ATOM 648 O O . TYR A 1 81 ? -9.223 -6.190 1.544 1.00 97.69 81 TYR A O 1
ATOM 656 N N . GLY A 1 82 ? -8.248 -7.142 3.324 1.00 97.19 82 GLY A N 1
ATOM 657 C CA . GLY A 1 82 ? -7.783 -5.927 3.975 1.00 97.19 82 GLY A CA 1
ATOM 658 C C . GLY A 1 82 ? -6.266 -5.836 3.967 1.00 97.19 82 GLY A C 1
ATOM 659 O O . GLY A 1 82 ? -5.617 -6.036 2.941 1.00 97.19 82 GLY A O 1
ATOM 660 N N . MET A 1 83 ? -5.690 -5.548 5.134 1.00 97.19 83 MET A N 1
ATOM 661 C CA . MET A 1 83 ? -4.246 -5.377 5.293 1.00 97.19 83 MET A CA 1
ATOM 662 C C . MET A 1 83 ? -3.417 -6.597 4.860 1.00 97.19 83 MET A C 1
ATOM 664 O O . MET A 1 83 ? -2.278 -6.419 4.428 1.00 97.19 83 MET A O 1
ATOM 668 N N . ASP A 1 84 ? -3.982 -7.807 4.894 1.00 97.19 84 ASP A N 1
ATOM 669 C CA . ASP A 1 84 ? -3.298 -9.042 4.481 1.00 97.19 84 ASP A CA 1
ATOM 670 C C . ASP A 1 84 ? -2.836 -9.010 3.011 1.00 97.19 84 ASP A C 1
ATOM 672 O O . ASP A 1 84 ? -1.836 -9.646 2.679 1.00 97.19 84 ASP A O 1
ATOM 676 N N . LEU A 1 85 ? -3.501 -8.227 2.146 1.00 98.06 85 LEU A N 1
ATOM 677 C CA . LEU A 1 85 ? -3.140 -8.053 0.730 1.00 98.06 85 LEU A CA 1
ATOM 678 C C . LEU A 1 85 ? -1.892 -7.187 0.517 1.00 98.06 85 LEU A C 1
ATOM 680 O O . LEU A 1 85 ? -1.197 -7.334 -0.489 1.00 98.06 85 LEU A O 1
ATOM 684 N N . VAL A 1 86 ? -1.565 -6.305 1.466 1.00 97.81 86 VAL A N 1
ATOM 685 C CA . VAL A 1 86 ? -0.498 -5.310 1.286 1.00 97.81 86 VAL A CA 1
ATOM 686 C C . VAL A 1 86 ? 0.879 -5.968 1.202 1.00 97.81 86 VAL A C 1
ATOM 688 O O . VAL A 1 86 ? 1.703 -5.576 0.378 1.00 97.81 86 VAL A O 1
ATOM 691 N N . CYS A 1 87 ? 1.154 -6.991 2.017 1.00 97.62 87 CYS A N 1
ATOM 692 C CA . CYS A 1 87 ? 2.445 -7.678 1.962 1.00 97.62 87 CYS A CA 1
ATOM 693 C C . CYS A 1 87 ? 2.659 -8.466 0.652 1.00 97.62 87 CYS A C 1
ATOM 695 O O . CYS A 1 87 ? 3.719 -8.277 0.060 1.00 97.62 87 CYS A O 1
ATOM 697 N N . PRO A 1 88 ? 1.717 -9.306 0.170 1.00 97.88 88 PRO A N 1
ATOM 698 C CA . PRO A 1 88 ? 1.787 -9.928 -1.155 1.00 97.88 88 PRO A CA 1
ATOM 699 C C . PRO A 1 88 ? 1.966 -8.924 -2.298 1.00 97.88 88 PRO A C 1
ATOM 701 O O . PRO A 1 88 ? 2.858 -9.119 -3.117 1.00 97.88 88 PRO A O 1
ATOM 704 N N . PHE A 1 89 ? 1.198 -7.828 -2.313 1.00 98.25 89 PHE A N 1
ATOM 705 C CA . PHE A 1 89 ? 1.324 -6.753 -3.303 1.00 98.25 89 PHE A CA 1
ATOM 706 C C . PHE A 1 89 ? 2.750 -6.170 -3.335 1.00 98.25 89 PHE A C 1
ATOM 708 O O . PHE A 1 89 ? 3.407 -6.161 -4.377 1.00 98.25 89 PHE A O 1
ATOM 715 N N . LEU A 1 90 ? 3.276 -5.753 -2.177 1.00 97.88 90 LEU A N 1
ATOM 716 C CA . LEU A 1 90 ? 4.632 -5.202 -2.063 1.00 97.88 90 LEU A CA 1
ATOM 717 C C . LEU A 1 90 ? 5.709 -6.227 -2.458 1.00 97.88 90 LEU A C 1
ATOM 719 O O . LEU A 1 90 ? 6.708 -5.868 -3.080 1.00 97.88 90 LEU A O 1
ATOM 723 N N . GLU A 1 91 ? 5.516 -7.499 -2.096 1.00 96.69 91 GLU A N 1
ATOM 724 C CA . GLU A 1 91 ? 6.437 -8.593 -2.412 1.00 96.69 91 GLU A CA 1
ATOM 725 C C . GLU A 1 91 ? 6.466 -8.893 -3.917 1.00 96.69 91 GLU A C 1
ATOM 727 O O . GLU A 1 91 ? 7.551 -9.029 -4.483 1.00 96.69 91 GLU A O 1
ATOM 732 N N . PHE A 1 92 ? 5.300 -8.923 -4.571 1.00 97.38 92 PHE A N 1
ATOM 733 C CA . PHE A 1 92 ? 5.158 -9.088 -6.018 1.00 97.38 92 PHE A CA 1
ATOM 734 C C . PHE A 1 92 ? 5.855 -7.956 -6.774 1.00 97.38 92 PHE A C 1
ATOM 736 O O . PHE A 1 92 ? 6.773 -8.215 -7.553 1.00 97.38 92 PHE A O 1
ATOM 743 N N . TYR A 1 93 ? 5.489 -6.701 -6.497 1.00 96.75 93 TYR A N 1
ATOM 744 C CA . TYR A 1 93 ? 6.055 -5.563 -7.217 1.00 96.75 93 TYR A CA 1
ATOM 745 C C . TYR A 1 93 ? 7.565 -5.420 -6.993 1.00 96.75 93 TYR A C 1
ATOM 747 O O . TYR A 1 93 ? 8.281 -5.123 -7.943 1.00 96.75 93 TYR A O 1
ATOM 755 N N . SER A 1 94 ? 8.091 -5.744 -5.803 1.00 95.69 94 SER A N 1
ATOM 756 C CA . SER A 1 94 ? 9.541 -5.701 -5.525 1.00 95.69 94 SER A CA 1
ATOM 757 C C . SER A 1 94 ? 10.410 -6.598 -6.423 1.00 95.69 94 SER A C 1
ATOM 759 O O . SER A 1 94 ? 11.626 -6.410 -6.474 1.00 95.69 94 SER A O 1
ATOM 761 N N . ARG A 1 95 ? 9.808 -7.573 -7.119 1.00 95.06 95 ARG A N 1
ATOM 762 C CA . ARG A 1 95 ? 10.504 -8.522 -8.000 1.00 95.06 95 ARG A CA 1
ATOM 763 C C . ARG A 1 95 ? 10.505 -8.101 -9.471 1.00 95.06 95 ARG A C 1
ATOM 765 O O . ARG A 1 95 ? 11.315 -8.635 -10.222 1.00 95.06 95 ARG A O 1
ATOM 772 N N . GLN A 1 96 ? 9.643 -7.161 -9.860 1.00 95.81 96 GLN A N 1
ATOM 773 C CA . GLN A 1 96 ? 9.454 -6.748 -11.252 1.00 95.81 96 GLN A CA 1
ATOM 774 C C . GLN A 1 96 ? 10.643 -5.925 -11.760 1.00 95.81 96 GLN A C 1
ATOM 776 O O . GLN A 1 96 ? 11.180 -5.095 -11.025 1.00 95.81 96 GLN A O 1
ATOM 781 N N . GLU A 1 97 ? 11.034 -6.115 -13.020 1.00 87.56 97 GLU A N 1
ATOM 782 C CA . GLU A 1 97 ? 12.242 -5.503 -13.606 1.00 87.56 97 GLU A CA 1
ATOM 783 C C . GLU A 1 97 ? 12.207 -3.968 -13.503 1.00 87.56 97 GLU A C 1
ATOM 785 O O . GLU A 1 97 ? 13.049 -3.368 -12.834 1.00 87.56 97 GLU A O 1
ATOM 790 N N . GLY A 1 98 ? 11.120 -3.329 -13.957 1.00 87.00 98 GLY A N 1
ATOM 791 C CA . GLY A 1 98 ? 10.934 -1.873 -13.838 1.00 87.00 98 GLY A CA 1
ATOM 792 C C . GLY A 1 98 ? 10.895 -1.307 -12.403 1.00 87.00 98 GLY A C 1
ATOM 793 O O . GLY A 1 98 ? 11.019 -0.094 -12.220 1.00 87.00 98 GLY A O 1
ATOM 794 N N . ILE A 1 99 ? 10.740 -2.148 -11.372 1.00 90.94 99 ILE A N 1
ATOM 795 C CA . ILE A 1 99 ? 10.852 -1.756 -9.953 1.00 90.94 99 ILE A CA 1
ATOM 796 C C . ILE A 1 99 ? 12.286 -1.923 -9.433 1.00 90.94 99 ILE A C 1
ATOM 798 O O . ILE A 1 99 ? 12.720 -1.118 -8.606 1.00 90.94 99 ILE A O 1
ATOM 802 N N . ARG A 1 100 ? 13.003 -2.958 -9.888 1.00 83.75 100 ARG A N 1
ATOM 803 C CA . ARG A 1 100 ? 14.373 -3.287 -9.464 1.00 83.75 100 ARG A CA 1
ATOM 804 C C . ARG A 1 100 ? 15.423 -2.383 -10.103 1.00 83.75 100 ARG A C 1
ATOM 806 O O . ARG A 1 100 ? 16.375 -2.010 -9.423 1.00 83.75 100 ARG A O 1
ATOM 813 N N . ASP A 1 101 ? 15.217 -2.013 -11.362 1.00 79.25 101 ASP A N 1
ATOM 814 C CA . ASP A 1 101 ? 16.179 -1.239 -12.157 1.00 79.25 101 ASP A CA 1
ATOM 815 C C . ASP A 1 101 ? 16.000 0.283 -11.989 1.00 79.25 101 ASP A C 1
ATOM 817 O O . ASP A 1 101 ? 16.715 1.092 -12.580 1.00 79.25 101 ASP A O 1
ATOM 821 N N . THR A 1 102 ? 15.048 0.694 -11.146 1.00 78.62 102 THR A N 1
ATOM 822 C CA . THR A 1 102 ? 14.763 2.090 -10.793 1.00 78.62 102 THR A CA 1
ATOM 823 C C . THR A 1 102 ? 14.719 2.268 -9.269 1.00 78.62 102 THR A C 1
ATOM 825 O O . THR A 1 102 ? 14.785 1.301 -8.514 1.00 78.62 102 THR A O 1
ATOM 828 N N . ASP A 1 103 ? 14.503 3.493 -8.773 1.00 87.56 103 ASP A N 1
ATOM 829 C CA . ASP A 1 103 ? 14.163 3.746 -7.354 1.00 87.56 103 ASP A CA 1
ATOM 830 C C . ASP A 1 103 ? 12.744 3.236 -6.962 1.00 87.56 103 ASP A C 1
ATOM 832 O O . ASP A 1 103 ? 12.081 3.749 -6.057 1.00 87.56 103 ASP A O 1
ATOM 836 N N . GLY A 1 104 ? 12.232 2.212 -7.655 1.00 91.75 104 GLY A N 1
ATOM 837 C CA . GLY A 1 104 ? 10.959 1.563 -7.360 1.00 91.75 104 GLY A CA 1
ATOM 838 C C . GLY A 1 104 ? 10.970 0.886 -5.991 1.00 91.75 104 GLY A C 1
ATOM 839 O O . GLY A 1 104 ? 10.040 1.072 -5.209 1.00 91.75 104 GLY A O 1
ATOM 840 N N . VAL A 1 105 ? 12.041 0.168 -5.634 1.00 93.06 105 VAL A N 1
ATOM 841 C CA . VAL A 1 105 ? 12.151 -0.444 -4.294 1.00 93.06 105 VAL A CA 1
ATOM 842 C C . VAL A 1 105 ? 12.250 0.622 -3.192 1.00 93.06 105 VAL A C 1
ATOM 844 O O . VAL A 1 105 ? 11.638 0.459 -2.134 1.00 93.06 105 VAL A O 1
ATOM 847 N N . GLY A 1 106 ? 12.943 1.742 -3.434 1.00 93.06 106 GLY A N 1
ATOM 848 C CA . GLY A 1 106 ? 12.981 2.878 -2.504 1.00 93.06 106 GLY A CA 1
ATOM 849 C C . GLY A 1 106 ? 11.597 3.496 -2.296 1.00 93.06 106 GLY A C 1
ATOM 850 O O . GLY A 1 106 ? 11.180 3.717 -1.158 1.00 93.06 106 GLY A O 1
ATOM 851 N N . MET A 1 107 ? 10.818 3.665 -3.371 1.00 95.06 107 MET A N 1
ATOM 852 C CA . MET A 1 107 ? 9.405 4.056 -3.301 1.00 95.06 107 MET A CA 1
ATOM 853 C C . MET A 1 107 ? 8.578 3.076 -2.454 1.00 95.06 107 MET A C 1
ATOM 855 O O . MET A 1 107 ? 7.900 3.520 -1.526 1.00 95.06 107 MET A O 1
ATOM 859 N N . LEU A 1 108 ? 8.653 1.763 -2.706 1.00 96.31 108 LEU A N 1
ATOM 860 C CA . LEU A 1 108 ? 7.918 0.759 -1.921 1.00 96.31 108 LEU A CA 1
ATOM 861 C C . LEU A 1 108 ? 8.337 0.776 -0.436 1.00 96.31 108 LEU A C 1
ATOM 863 O O . LEU A 1 108 ? 7.489 0.674 0.450 1.00 96.31 108 LEU A O 1
ATOM 867 N N . ALA A 1 109 ? 9.623 0.980 -0.134 1.00 95.19 109 ALA A N 1
ATOM 868 C CA . ALA A 1 109 ? 10.113 1.135 1.237 1.00 95.19 109 ALA A CA 1
ATOM 869 C C . ALA A 1 109 ? 9.570 2.404 1.923 1.00 95.19 109 ALA A C 1
ATOM 871 O O . ALA A 1 109 ? 9.229 2.365 3.109 1.00 95.19 109 ALA A O 1
ATOM 872 N N . ARG A 1 110 ? 9.447 3.522 1.190 1.00 94.00 110 ARG A N 1
ATOM 873 C CA . ARG A 1 110 ? 8.794 4.749 1.680 1.00 94.00 110 ARG A CA 1
ATOM 874 C C . ARG A 1 110 ? 7.312 4.483 1.984 1.00 94.00 110 ARG A C 1
ATOM 876 O O . ARG A 1 110 ? 6.896 4.733 3.111 1.00 94.00 110 ARG A O 1
ATOM 883 N N . ARG A 1 111 ? 6.579 3.810 1.087 1.00 96.19 111 ARG A N 1
ATOM 884 C CA . ARG A 1 111 ? 5.182 3.387 1.321 1.00 96.19 111 ARG A CA 1
ATOM 885 C C . ARG A 1 111 ? 5.011 2.488 2.562 1.00 96.19 111 ARG A C 1
ATOM 887 O O . ARG A 1 111 ? 4.085 2.701 3.342 1.00 96.19 111 ARG A O 1
ATOM 894 N N . ILE A 1 112 ? 5.930 1.547 2.820 1.00 96.25 112 ILE A N 1
ATOM 895 C CA . ILE A 1 112 ? 5.937 0.747 4.068 1.00 96.25 112 ILE A CA 1
ATOM 896 C C . ILE A 1 112 ? 6.113 1.635 5.311 1.00 96.25 112 ILE A C 1
ATOM 898 O O . ILE A 1 112 ? 5.503 1.363 6.348 1.00 96.25 112 ILE A O 1
ATOM 902 N N . ARG A 1 113 ? 6.953 2.675 5.247 1.00 94.31 113 ARG A N 1
ATOM 903 C CA . ARG A 1 113 ? 7.158 3.608 6.367 1.00 94.31 113 ARG A CA 1
ATOM 904 C C . ARG A 1 113 ? 5.904 4.439 6.633 1.00 94.31 113 ARG A C 1
ATOM 906 O O . ARG A 1 113 ? 5.493 4.531 7.787 1.00 94.31 113 ARG A O 1
ATOM 913 N N . ASP A 1 114 ? 5.292 4.978 5.582 1.00 94.31 114 ASP A N 1
ATOM 914 C CA . ASP A 1 114 ? 4.060 5.769 5.669 1.00 94.31 114 ASP A CA 1
ATOM 915 C C . ASP A 1 114 ? 2.935 4.936 6.302 1.00 94.31 114 ASP A C 1
ATOM 917 O O . ASP A 1 114 ? 2.310 5.355 7.276 1.00 94.31 114 ASP A O 1
ATOM 921 N N . LEU A 1 115 ? 2.753 3.698 5.828 1.00 96.00 115 LEU A N 1
ATOM 922 C CA . LEU A 1 115 ? 1.780 2.763 6.385 1.00 96.00 115 LEU A CA 1
ATOM 923 C C . LEU A 1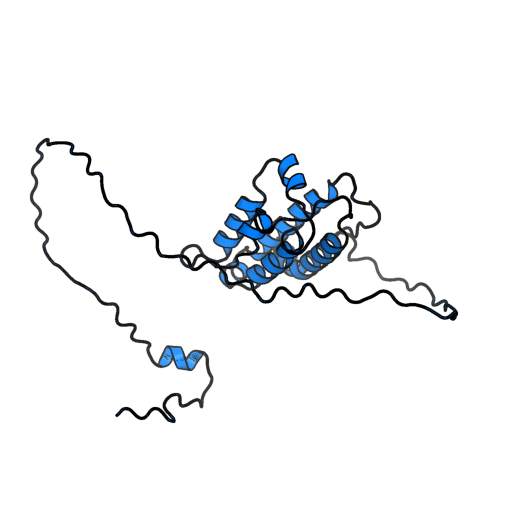 115 ? 2.063 2.424 7.854 1.00 96.00 115 LEU A C 1
ATOM 925 O O . LEU A 1 115 ? 1.137 2.413 8.660 1.00 96.00 115 LEU A O 1
ATOM 929 N N . ASN A 1 116 ? 3.323 2.190 8.234 1.00 94.44 116 ASN A N 1
ATOM 930 C CA . ASN A 1 116 ? 3.665 2.002 9.645 1.00 94.44 116 ASN A CA 1
ATOM 931 C C . ASN A 1 116 ? 3.260 3.222 10.483 1.00 94.44 116 ASN A C 1
ATOM 933 O O . ASN A 1 116 ? 2.615 3.040 11.508 1.00 94.44 116 ASN A O 1
ATOM 937 N N . SER A 1 117 ? 3.517 4.444 10.007 1.00 93.75 117 SER A N 1
ATOM 938 C CA . SER A 1 117 ? 3.086 5.664 10.699 1.00 93.75 117 SER A CA 1
ATOM 939 C C . SER A 1 117 ? 1.560 5.788 10.837 1.00 93.75 117 SER A C 1
ATOM 941 O O . SER A 1 117 ? 1.100 6.374 11.816 1.00 93.75 117 SER A O 1
ATOM 943 N N . ILE A 1 118 ? 0.773 5.258 9.893 1.00 94.12 118 ILE A N 1
ATOM 944 C CA . ILE A 1 118 ? -0.696 5.191 10.006 1.00 94.12 118 ILE A CA 1
ATOM 945 C C . ILE A 1 118 ? -1.092 4.173 11.084 1.00 94.12 118 ILE A C 1
ATOM 947 O O . ILE A 1 118 ? -1.915 4.485 11.943 1.00 94.12 118 ILE A O 1
ATOM 951 N N . LEU A 1 119 ? -0.461 2.993 11.089 1.00 93.88 119 LEU A N 1
ATOM 952 C CA . LEU A 1 119 ? -0.682 1.949 12.094 1.00 93.88 119 LEU A CA 1
ATOM 953 C C . LEU A 1 119 ? -0.238 2.369 13.511 1.00 93.88 119 LEU A C 1
ATOM 955 O O . LEU A 1 119 ? -0.829 1.912 14.486 1.00 93.88 119 LEU A O 1
ATOM 959 N N . ASP A 1 120 ? 0.780 3.227 13.641 1.00 91.50 120 ASP A N 1
ATOM 960 C CA . ASP A 1 120 ? 1.231 3.817 14.916 1.00 91.50 120 ASP A CA 1
ATOM 961 C C . ASP A 1 120 ? 0.231 4.843 15.466 1.00 91.50 120 ASP A C 1
ATOM 963 O O . ASP A 1 120 ? 0.161 5.056 16.673 1.00 91.50 120 ASP A O 1
ATOM 967 N N . ALA A 1 121 ? -0.566 5.463 14.593 1.00 90.81 121 ALA A N 1
ATOM 968 C CA . ALA A 1 121 ? -1.557 6.469 14.958 1.00 90.81 121 ALA A CA 1
ATOM 969 C C . ALA A 1 121 ? -2.944 5.886 15.300 1.00 90.81 121 ALA A C 1
ATOM 971 O O . ALA A 1 121 ? -3.877 6.654 15.541 1.00 90.81 121 ALA A O 1
ATOM 972 N N . LEU A 1 122 ? -3.116 4.557 15.293 1.00 89.31 122 LEU A N 1
ATOM 973 C CA . LEU A 1 122 ? -4.393 3.922 15.628 1.00 89.31 122 LEU A CA 1
ATOM 974 C C . LEU A 1 122 ? -4.645 3.970 17.148 1.00 89.31 122 LEU A C 1
ATOM 976 O O . LEU A 1 122 ? -3.783 3.545 17.917 1.00 89.31 122 LEU A O 1
ATOM 980 N N . PRO A 1 123 ? -5.838 4.397 17.609 1.00 79.88 123 PRO A N 1
ATOM 981 C CA . PRO A 1 123 ? -6.098 4.685 19.027 1.00 79.88 123 PRO A CA 1
ATOM 982 C C . PRO A 1 123 ? -6.027 3.462 19.958 1.00 79.88 123 PRO A C 1
ATOM 984 O O . PRO A 1 123 ? -5.901 3.627 21.167 1.00 79.88 123 PRO A O 1
ATOM 987 N N . ASN A 1 124 ? -6.080 2.246 19.401 1.00 68.00 124 ASN A N 1
ATOM 988 C CA . ASN A 1 124 ? -5.996 0.976 20.130 1.00 68.00 124 ASN A CA 1
ATOM 989 C C . ASN A 1 124 ? -4.699 0.194 19.839 1.00 68.00 124 ASN A C 1
ATOM 991 O O . ASN A 1 124 ? -4.616 -0.993 20.152 1.00 68.00 124 ASN A O 1
ATOM 995 N N . ALA A 1 125 ? -3.692 0.811 19.210 1.00 59.72 125 ALA A N 1
ATOM 996 C CA . ALA A 1 125 ? -2.393 0.174 19.019 1.00 59.72 125 ALA A CA 1
ATOM 997 C C . ALA A 1 125 ? -1.660 0.079 20.367 1.00 59.72 125 ALA A C 1
ATOM 999 O O . ALA A 1 125 ? -1.114 1.063 20.865 1.00 59.72 125 ALA A O 1
ATOM 1000 N N . THR A 1 126 ? -1.643 -1.112 20.972 1.00 52.06 126 THR A N 1
ATOM 1001 C CA . THR A 1 126 ? -0.929 -1.364 22.229 1.00 52.06 126 THR A CA 1
ATOM 1002 C C . THR A 1 126 ? 0.549 -0.963 22.080 1.00 52.06 126 THR A C 1
ATOM 1004 O O . THR A 1 126 ? 1.236 -1.547 21.239 1.00 52.06 126 THR A O 1
ATOM 1007 N N . PRO A 1 127 ? 1.104 -0.050 22.906 1.00 48.31 127 PRO A N 1
ATOM 1008 C CA . PRO A 1 127 ? 2.502 0.393 22.768 1.00 48.31 127 PRO A CA 1
ATOM 1009 C C . PRO A 1 127 ? 3.558 -0.712 22.973 1.00 48.31 127 PRO A C 1
ATOM 1011 O O . PRO A 1 127 ? 4.740 -0.518 22.685 1.00 48.31 127 PRO A O 1
ATOM 1014 N N . GLY A 1 128 ? 3.143 -1.885 23.465 1.00 44.53 128 GLY A N 1
ATOM 1015 C CA . GLY A 1 128 ? 3.964 -3.074 23.719 1.00 44.53 128 GLY A CA 1
ATOM 1016 C C . GLY A 1 128 ? 4.409 -3.822 22.459 1.00 44.53 128 GLY A C 1
ATOM 1017 O O . GLY A 1 128 ? 4.255 -5.036 22.380 1.00 44.53 128 GLY A O 1
ATOM 1018 N N . GLY A 1 129 ? 4.948 -3.106 21.473 1.00 44.16 129 GLY A N 1
ATOM 1019 C CA . GLY A 1 129 ? 5.345 -3.677 20.184 1.00 44.16 129 GLY A CA 1
ATOM 1020 C C . GLY A 1 129 ? 6.306 -2.820 19.362 1.00 44.16 129 GLY A C 1
ATOM 1021 O O . GLY A 1 129 ? 6.512 -3.119 18.188 1.00 44.16 129 GLY A O 1
ATOM 1022 N N . SER A 1 130 ? 6.911 -1.776 19.945 1.00 43.44 130 SER A N 1
ATOM 1023 C CA . SER A 1 130 ? 7.905 -0.950 19.249 1.00 43.44 130 SER A CA 1
ATOM 1024 C C . SER A 1 130 ? 9.223 -1.708 19.038 1.00 43.44 130 SER A C 1
ATOM 1026 O O . SER A 1 130 ? 10.231 -1.486 19.711 1.00 43.44 130 SER A O 1
ATOM 1028 N N . VAL A 1 131 ? 9.241 -2.582 18.028 1.00 46.12 131 VAL A N 1
ATOM 1029 C CA . VAL A 1 131 ? 10.451 -2.886 17.255 1.00 46.12 131 VAL A CA 1
ATOM 1030 C C . VAL A 1 131 ? 10.811 -1.647 16.439 1.00 46.12 131 VAL A C 1
ATOM 1032 O O . VAL A 1 131 ? 10.669 -1.606 15.218 1.00 46.12 131 VAL A O 1
ATOM 1035 N N . SER A 1 132 ? 11.262 -0.608 17.148 1.00 39.53 132 SER A N 1
ATOM 1036 C CA . SER A 1 132 ? 11.785 0.607 16.539 1.00 39.53 132 SER A CA 1
ATOM 1037 C C . SER A 1 132 ? 12.897 0.225 15.567 1.00 39.53 132 SER A C 1
ATOM 1039 O O . SER A 1 132 ? 13.910 -0.363 15.963 1.00 39.53 132 SER A O 1
ATOM 1041 N N . ALA A 1 133 ? 12.719 0.573 14.291 1.00 45.94 133 ALA A N 1
ATOM 1042 C CA . ALA A 1 133 ? 13.640 0.214 13.213 1.00 45.94 133 ALA A CA 1
ATOM 1043 C C . ALA A 1 133 ? 15.061 0.795 13.395 1.00 45.94 133 ALA A C 1
ATOM 1045 O O . ALA A 1 133 ? 15.974 0.438 12.655 1.00 45.94 133 ALA A O 1
ATOM 1046 N N . THR A 1 134 ? 15.271 1.653 14.397 1.00 45.03 134 THR A N 1
ATOM 1047 C CA . THR A 1 134 ? 16.574 2.202 14.793 1.00 45.03 134 THR A CA 1
ATOM 1048 C C . THR A 1 134 ? 17.408 1.289 15.703 1.00 45.03 134 THR A C 1
ATOM 1050 O O . THR A 1 134 ? 18.601 1.534 15.841 1.00 45.03 134 THR A O 1
ATOM 1053 N N . ASN A 1 135 ? 16.844 0.232 16.308 1.00 39.91 135 ASN A N 1
ATOM 1054 C CA . ASN A 1 135 ? 17.533 -0.570 17.340 1.00 39.91 135 ASN A CA 1
ATOM 1055 C C . ASN A 1 135 ? 18.158 -1.894 16.844 1.00 39.91 135 ASN A C 1
ATOM 1057 O O . ASN A 1 135 ? 18.487 -2.765 17.648 1.00 39.91 135 ASN A O 1
ATOM 1061 N N . PHE A 1 136 ? 18.387 -2.057 15.536 1.00 44.72 136 PHE A N 1
ATOM 1062 C CA . PHE A 1 136 ? 18.976 -3.283 14.963 1.00 44.72 136 PHE A CA 1
ATOM 1063 C C . PHE A 1 136 ? 20.464 -3.541 15.313 1.00 44.72 136 PHE A C 1
ATOM 1065 O O . PHE A 1 136 ? 20.991 -4.587 14.942 1.00 44.72 136 PHE A O 1
ATOM 1072 N N . PHE A 1 137 ? 21.137 -2.639 16.042 1.00 42.47 137 PHE A N 1
ATOM 1073 C CA . PHE A 1 137 ? 22.584 -2.687 16.327 1.00 42.47 137 PHE A CA 1
ATOM 1074 C C . PHE A 1 137 ? 22.959 -2.764 17.825 1.00 42.47 137 PHE A C 1
ATOM 1076 O O . PHE A 1 137 ? 23.999 -2.258 18.240 1.00 42.47 137 PHE A O 1
ATOM 1083 N N . ALA A 1 138 ? 22.153 -3.436 18.654 1.00 37.44 138 ALA A N 1
ATOM 1084 C CA . ALA A 1 138 ? 22.555 -3.795 20.021 1.00 37.44 138 ALA A CA 1
ATOM 1085 C C . ALA A 1 138 ? 23.177 -5.214 20.074 1.00 37.44 138 ALA A C 1
ATOM 1087 O O . ALA A 1 138 ? 22.543 -6.169 19.611 1.00 37.44 138 ALA A O 1
ATOM 1088 N N . PRO A 1 139 ? 24.382 -5.411 20.651 1.00 42.16 139 PRO A N 1
ATOM 1089 C CA . PRO A 1 139 ? 24.967 -6.743 20.802 1.00 42.16 139 PRO A CA 1
ATOM 1090 C C . PRO A 1 139 ? 24.154 -7.594 21.793 1.00 42.16 139 PRO A C 1
ATOM 1092 O O . PRO A 1 139 ? 23.928 -7.203 22.937 1.00 42.16 139 PRO A O 1
ATOM 1095 N N . ARG A 1 140 ? 23.721 -8.787 21.358 1.00 37.34 140 ARG A N 1
ATOM 1096 C CA . ARG A 1 140 ? 22.894 -9.708 22.161 1.00 37.34 140 ARG A CA 1
ATOM 1097 C C . ARG A 1 140 ? 23.683 -10.284 23.343 1.00 37.34 140 ARG A C 1
ATOM 1099 O O . ARG A 1 140 ? 24.410 -11.265 23.183 1.00 37.34 140 ARG A O 1
ATOM 1106 N N . THR A 1 141 ? 23.464 -9.757 24.544 1.00 47.69 141 THR A N 1
ATOM 1107 C CA . THR A 1 141 ? 23.757 -10.485 25.785 1.00 47.69 141 THR A CA 1
ATOM 1108 C C . THR A 1 141 ? 22.724 -11.603 25.976 1.00 47.69 141 THR A C 1
ATOM 1110 O O . THR A 1 141 ? 21.532 -11.426 25.724 1.00 47.69 141 THR A O 1
ATOM 1113 N N . LYS A 1 142 ? 23.181 -12.803 26.355 1.00 45.09 142 LYS A N 1
ATOM 1114 C CA . LYS A 1 142 ? 22.322 -13.987 26.536 1.00 45.09 142 LYS A CA 1
ATOM 1115 C C . LYS A 1 142 ? 21.744 -14.009 27.962 1.00 45.09 142 LYS A C 1
ATOM 1117 O O . LYS A 1 142 ? 22.543 -14.099 28.893 1.00 45.09 142 LYS A O 1
ATOM 1122 N N . PRO A 1 143 ? 20.415 -14.005 28.169 1.00 44.47 143 PRO A N 1
ATOM 1123 C CA . PRO A 1 143 ? 19.825 -14.401 29.445 1.00 44.47 143 PRO A CA 1
ATOM 1124 C C . PRO A 1 143 ? 19.742 -15.935 29.557 1.00 44.47 143 PRO A C 1
ATOM 1126 O O . PRO A 1 143 ? 19.690 -16.647 28.552 1.00 44.47 143 PRO A O 1
ATOM 1129 N N . ALA A 1 144 ? 19.778 -16.440 30.790 1.00 47.25 144 ALA A N 1
ATOM 1130 C CA . ALA A 1 144 ? 19.974 -17.858 31.088 1.00 47.25 144 ALA A CA 1
ATOM 1131 C C . ALA A 1 144 ? 18.706 -18.722 30.953 1.00 47.25 144 ALA A C 1
ATOM 1133 O O . ALA A 1 144 ? 17.590 -18.292 31.245 1.00 47.25 144 ALA A O 1
ATOM 1134 N N . THR A 1 145 ? 18.914 -19.985 30.577 1.00 46.50 145 THR A N 1
ATOM 1135 C CA . THR A 1 145 ? 17.894 -21.036 30.491 1.00 46.50 145 THR A CA 1
ATOM 1136 C C . THR A 1 145 ? 17.259 -21.333 31.852 1.00 46.50 145 THR A C 1
ATOM 1138 O O . THR A 1 145 ? 17.963 -21.657 32.809 1.00 46.50 145 THR A O 1
ATOM 1141 N N . ARG A 1 146 ? 15.923 -21.343 31.921 1.00 43.12 146 ARG A N 1
ATOM 1142 C CA . ARG A 1 146 ? 15.166 -21.954 33.024 1.00 43.12 146 ARG A CA 1
ATOM 1143 C C . ARG A 1 146 ? 14.017 -22.783 32.446 1.00 43.12 146 ARG A C 1
ATOM 1145 O O . ARG A 1 146 ? 13.287 -22.301 31.586 1.0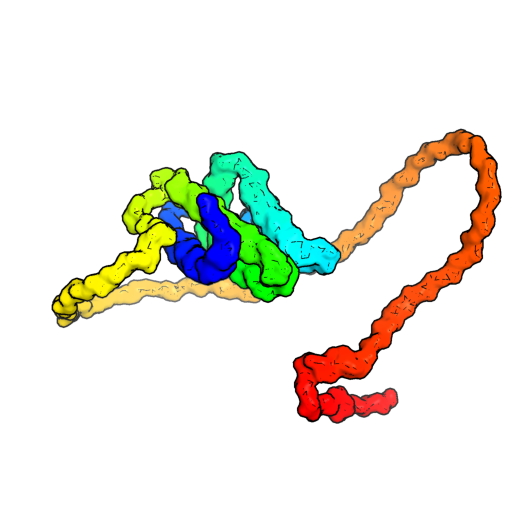0 43.12 146 ARG A O 1
ATOM 1152 N N . ALA A 1 147 ? 13.915 -24.042 32.864 1.00 48.59 147 ALA A N 1
ATOM 1153 C CA . ALA A 1 147 ? 12.981 -25.017 32.300 1.00 48.59 147 ALA A CA 1
ATOM 1154 C C . ALA A 1 147 ? 11.562 -24.896 32.899 1.00 48.59 147 ALA A C 1
ATOM 1156 O O . ALA A 1 147 ? 11.447 -24.575 34.084 1.00 48.59 147 ALA A O 1
ATOM 1157 N N . PRO A 1 148 ? 10.499 -25.206 32.130 1.00 52.12 148 PRO A N 1
ATOM 1158 C CA . PRO A 1 148 ? 9.149 -25.398 32.653 1.00 52.12 148 PRO A CA 1
ATOM 1159 C C . PRO A 1 148 ? 8.738 -26.882 32.726 1.00 52.12 148 PRO A C 1
ATOM 1161 O O . PRO A 1 148 ? 9.038 -27.683 31.840 1.00 52.12 148 PRO A O 1
ATOM 1164 N N . THR A 1 149 ? 8.003 -27.221 33.784 1.00 47.34 149 THR A N 1
ATOM 1165 C CA . THR A 1 149 ? 7.423 -28.548 34.049 1.00 47.34 149 THR A CA 1
ATOM 1166 C C . THR A 1 149 ? 6.029 -28.690 33.414 1.00 47.34 149 THR A C 1
ATOM 1168 O O . THR A 1 149 ? 5.261 -27.734 33.367 1.00 47.34 149 THR A O 1
ATOM 1171 N N . VAL A 1 150 ? 5.687 -29.904 32.981 1.00 55.41 150 VAL A N 1
ATOM 1172 C CA . VAL A 1 150 ? 4.381 -30.387 32.456 1.00 55.41 150 VAL A CA 1
ATOM 1173 C C . VAL A 1 150 ? 4.081 -31.692 33.256 1.00 55.41 150 VAL A C 1
ATOM 1175 O O . VAL A 1 150 ? 5.072 -32.248 33.744 1.00 55.41 150 VAL A O 1
ATOM 1178 N N . PRO A 1 151 ? 2.847 -32.245 33.442 1.00 60.91 151 PRO A N 1
ATOM 1179 C CA . PRO A 1 151 ? 1.598 -32.038 32.682 1.00 60.91 151 PRO A CA 1
ATOM 1180 C C . PRO A 1 151 ? 0.249 -32.030 33.468 1.00 60.91 151 PRO A C 1
ATOM 1182 O O . PRO A 1 151 ? 0.184 -32.413 34.631 1.00 60.91 151 PRO A O 1
ATOM 1185 N N . ALA A 1 152 ? -0.867 -31.735 32.774 1.00 44.03 152 ALA A N 1
ATOM 1186 C CA . ALA A 1 152 ? -2.223 -32.222 33.108 1.00 44.03 152 ALA A CA 1
ATOM 1187 C C . ALA A 1 152 ? -3.150 -32.240 31.864 1.00 44.03 152 ALA A C 1
ATOM 1189 O O . ALA A 1 152 ? -2.977 -31.461 30.937 1.00 44.03 152 ALA A O 1
ATOM 1190 N N . LYS A 1 153 ? -4.102 -33.176 31.821 1.00 47.22 153 LYS A N 1
ATOM 1191 C CA . LYS A 1 153 ? -4.637 -33.874 30.633 1.00 47.22 153 LYS A CA 1
ATOM 1192 C C . LYS A 1 153 ? -6.171 -33.737 30.489 1.00 47.22 153 LYS A C 1
ATOM 1194 O O . LYS A 1 153 ? -6.828 -34.228 31.394 1.00 47.22 153 LYS A O 1
ATOM 1199 N N . ARG A 1 154 ? -6.668 -33.267 29.316 1.00 39.81 154 ARG A N 1
ATOM 1200 C CA . ARG A 1 154 ? -7.984 -33.544 28.625 1.00 39.81 154 ARG A CA 1
ATOM 1201 C C . ARG A 1 154 ? -9.315 -33.402 29.426 1.00 39.81 154 ARG A C 1
ATOM 1203 O O . ARG A 1 154 ? -9.256 -33.292 30.642 1.00 39.81 154 ARG A O 1
ATOM 1210 N N . PRO A 1 155 ? -10.522 -33.507 28.803 1.00 52.44 155 PRO A N 1
ATOM 1211 C CA . PRO A 1 155 ? -10.926 -33.530 27.372 1.00 52.44 155 PRO A CA 1
ATOM 1212 C C . PRO A 1 155 ? -11.659 -32.196 26.993 1.00 52.44 155 PRO A C 1
ATOM 1214 O O . PRO A 1 155 ? -11.272 -31.195 27.583 1.00 52.44 155 PRO A O 1
ATOM 1217 N N . ALA A 1 156 ? -12.612 -32.014 26.052 1.00 48.00 156 ALA A N 1
ATOM 1218 C CA . ALA A 1 156 ? -13.331 -32.864 25.074 1.00 48.00 156 ALA A CA 1
ATOM 1219 C C . ALA A 1 156 ? -13.841 -32.055 23.840 1.00 48.00 156 ALA A C 1
ATOM 1221 O O . ALA A 1 156 ? -13.769 -30.831 23.840 1.00 48.00 156 ALA A O 1
ATOM 1222 N N . ASP A 1 157 ? -14.337 -32.789 22.836 1.00 46.91 157 ASP A N 1
ATOM 1223 C CA . ASP A 1 157 ? -15.386 -32.545 21.816 1.00 46.91 157 ASP A CA 1
ATOM 1224 C C . ASP A 1 157 ? -16.033 -31.147 21.644 1.00 46.91 157 ASP A C 1
ATOM 1226 O O . ASP A 1 157 ? -16.613 -30.583 22.573 1.00 46.91 157 ASP A O 1
ATOM 1230 N N . SER A 1 158 ? -16.057 -30.659 20.395 1.00 53.88 158 SER A N 1
ATOM 1231 C CA . SER A 1 158 ? -17.144 -29.860 19.792 1.00 53.88 158 SER A CA 1
ATOM 1232 C C . SER A 1 158 ? -17.025 -29.919 18.265 1.00 53.88 158 SER A C 1
ATOM 1234 O O . SER A 1 158 ? -15.926 -29.819 17.724 1.00 53.88 158 SER A O 1
ATOM 1236 N N . ASP A 1 159 ? -18.165 -30.136 17.625 1.00 50.81 159 ASP A N 1
ATOM 1237 C CA . ASP A 1 159 ? -18.375 -30.720 16.302 1.00 50.81 159 ASP A CA 1
ATOM 1238 C C . ASP A 1 159 ? -17.826 -29.986 15.063 1.00 50.81 159 ASP A C 1
ATOM 1240 O O . ASP A 1 159 ? -17.508 -28.796 15.059 1.00 50.81 159 ASP A O 1
ATOM 1244 N N . GLU A 1 160 ? -17.760 -30.761 13.978 1.00 53.25 160 GLU A N 1
ATOM 1245 C CA . GLU A 1 160 ? -17.617 -30.303 12.599 1.00 53.25 160 GLU A CA 1
ATOM 1246 C C . GLU A 1 160 ? -18.860 -29.503 12.174 1.00 53.25 160 GLU A C 1
ATOM 1248 O O . GLU A 1 160 ? -19.980 -29.950 12.409 1.00 53.25 160 GLU A O 1
ATOM 1253 N N . ASP A 1 161 ? -18.680 -28.390 11.457 1.00 56.09 161 ASP A N 1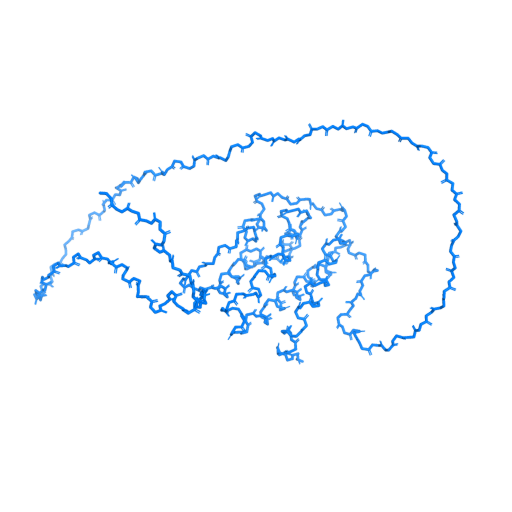
ATOM 1254 C CA . ASP A 1 161 ? -19.738 -27.874 10.583 1.00 56.09 161 ASP A CA 1
ATOM 1255 C C . ASP A 1 161 ? -19.142 -27.431 9.239 1.00 56.09 161 ASP A C 1
ATOM 1257 O O . ASP A 1 161 ? -18.255 -26.572 9.155 1.00 56.09 161 ASP A O 1
ATOM 1261 N N . ASP A 1 162 ? -19.587 -28.106 8.180 1.00 54.69 162 ASP A N 1
ATOM 1262 C CA . ASP A 1 162 ? -19.048 -28.023 6.824 1.00 54.69 162 ASP A CA 1
ATOM 1263 C C . ASP A 1 162 ? -19.738 -26.898 6.039 1.00 54.69 162 ASP A C 1
ATOM 1265 O O . ASP A 1 162 ? -20.894 -27.009 5.633 1.00 54.69 162 ASP A O 1
ATOM 1269 N N . ALA A 1 163 ? -19.008 -25.809 5.794 1.00 55.94 163 ALA A N 1
ATOM 1270 C CA . ALA A 1 163 ? -19.436 -24.705 4.933 1.00 55.94 163 ALA A CA 1
ATOM 1271 C C . ALA A 1 163 ? -18.525 -24.558 3.699 1.00 55.94 163 ALA A C 1
ATOM 1273 O O . ALA A 1 163 ? -18.191 -23.452 3.266 1.00 55.94 163 ALA A O 1
ATOM 1274 N N . ASN A 1 164 ? -18.091 -25.684 3.127 1.00 49.12 164 ASN A N 1
ATOM 1275 C CA . ASN A 1 164 ? -17.318 -25.724 1.890 1.00 49.12 164 ASN A CA 1
ATOM 1276 C C . ASN A 1 164 ? -18.231 -25.528 0.662 1.00 49.12 164 ASN A C 1
ATOM 1278 O O . ASN A 1 164 ? -18.501 -26.470 -0.087 1.00 49.12 164 ASN A O 1
ATOM 1282 N N . ASP A 1 165 ? -18.715 -24.296 0.456 1.00 59.41 165 ASP A N 1
ATOM 1283 C CA . ASP A 1 165 ? -19.519 -23.924 -0.716 1.00 59.41 165 ASP A CA 1
ATOM 1284 C C . ASP A 1 165 ? -18.686 -23.991 -2.010 1.00 59.41 165 ASP A C 1
ATOM 1286 O O . ASP A 1 165 ? -18.091 -23.020 -2.483 1.00 59.41 165 ASP A O 1
ATOM 1290 N N . LYS A 1 166 ? -18.663 -25.186 -2.603 1.00 62.56 166 LYS A N 1
ATOM 1291 C CA . LYS A 1 166 ? -18.031 -25.493 -3.893 1.00 62.56 166 LYS A CA 1
ATOM 1292 C C . LYS A 1 166 ? -18.873 -25.053 -5.098 1.00 62.56 166 LYS A C 1
ATOM 1294 O O . LYS A 1 166 ? -18.559 -25.435 -6.225 1.00 62.56 166 LYS A 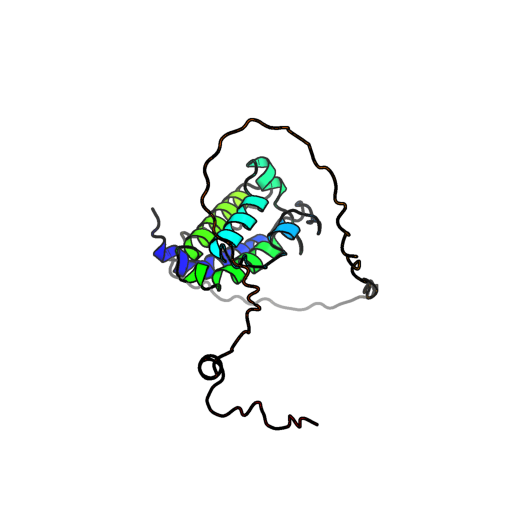O 1
ATOM 1299 N N . THR A 1 167 ? -19.942 -24.284 -4.889 1.00 65.19 167 THR A N 1
ATOM 1300 C CA . THR A 1 167 ? -20.956 -23.992 -5.915 1.00 65.19 167 THR A CA 1
ATOM 1301 C C . THR A 1 167 ? -20.822 -22.609 -6.552 1.00 65.19 167 THR A C 1
ATOM 1303 O O . THR A 1 167 ? -21.603 -22.277 -7.448 1.00 65.19 167 THR A O 1
ATOM 1306 N N . TYR A 1 168 ? -19.816 -21.814 -6.169 1.00 67.31 168 TYR A N 1
ATOM 1307 C CA . TYR A 1 168 ? -19.565 -20.515 -6.795 1.00 67.31 168 TYR A CA 1
ATOM 1308 C C . TYR A 1 168 ? -19.152 -20.658 -8.270 1.00 67.31 168 TYR A C 1
ATOM 1310 O O . TYR A 1 168 ? -17.987 -20.878 -8.609 1.00 67.31 168 TYR A O 1
ATOM 1318 N N . ARG A 1 169 ? -20.120 -20.471 -9.173 1.00 62.69 169 ARG A N 1
ATOM 1319 C CA . ARG A 1 169 ? -19.847 -20.093 -10.562 1.00 62.69 169 ARG A CA 1
ATOM 1320 C C . ARG A 1 169 ? -19.671 -18.574 -10.623 1.00 62.69 169 ARG A C 1
ATOM 1322 O O . ARG A 1 169 ? -20.636 -17.873 -10.316 1.00 62.69 169 ARG A O 1
ATOM 1329 N N . PRO A 1 170 ? -18.513 -18.048 -11.064 1.00 67.12 170 PRO A N 1
ATOM 1330 C CA . PRO A 1 170 ? -18.395 -16.622 -11.334 1.00 67.12 170 PRO A CA 1
ATOM 1331 C C . PRO A 1 170 ? -19.411 -16.205 -12.414 1.00 67.12 170 PRO A C 1
ATOM 1333 O O . PRO A 1 170 ? -19.654 -16.983 -13.349 1.00 67.12 170 PRO A O 1
ATOM 1336 N N . PRO A 1 171 ? -19.996 -14.997 -12.324 1.00 70.00 171 PRO A N 1
ATOM 1337 C CA . PRO A 1 171 ? -20.845 -14.460 -13.376 1.00 70.00 171 PRO A CA 1
ATOM 1338 C C . PRO A 1 171 ? -20.099 -14.471 -14.710 1.00 70.00 171 PRO A C 1
ATOM 1340 O O . PRO A 1 171 ? -19.007 -13.915 -14.833 1.00 70.00 171 PRO A O 1
ATOM 1343 N N . ARG A 1 172 ? -20.686 -15.100 -15.732 1.00 58.66 172 ARG A N 1
ATOM 1344 C CA . ARG A 1 172 ? -20.193 -14.928 -17.099 1.00 58.66 172 ARG A CA 1
ATOM 1345 C C . ARG A 1 172 ? -20.510 -13.500 -17.516 1.00 58.66 172 ARG A C 1
ATOM 1347 O O . ARG A 1 172 ? -21.675 -13.190 -17.748 1.00 58.66 172 ARG A O 1
ATOM 1354 N N . HIS A 1 173 ? -19.483 -12.665 -17.637 1.00 54.41 173 HIS A N 1
ATOM 1355 C CA . HIS A 1 173 ? -19.595 -11.406 -18.358 1.00 54.41 173 HIS A CA 1
ATOM 1356 C C . HIS A 1 173 ? -20.013 -11.715 -19.798 1.00 54.41 173 HIS A C 1
ATOM 1358 O O . HIS A 1 173 ? -19.209 -12.168 -20.612 1.00 54.41 173 HIS A O 1
ATOM 1364 N N . THR A 1 174 ? -21.288 -11.498 -20.109 1.00 52.66 174 THR A N 1
ATOM 1365 C CA . THR A 1 174 ? -21.703 -11.262 -21.488 1.00 52.66 174 THR A CA 1
ATOM 1366 C C . THR A 1 174 ? -21.034 -9.964 -21.935 1.00 52.66 174 THR A C 1
ATOM 1368 O O . THR A 1 174 ? -21.135 -8.980 -21.195 1.00 52.66 174 THR A O 1
ATOM 1371 N N . PRO A 1 175 ? -20.343 -9.928 -23.088 1.00 56.81 175 PRO A N 1
ATOM 1372 C CA . PRO A 1 175 ? -19.828 -8.672 -23.607 1.00 56.81 175 PRO A CA 1
ATOM 1373 C C . PRO A 1 175 ? -21.010 -7.721 -23.796 1.00 56.81 175 PRO A C 1
ATOM 1375 O O . PRO A 1 175 ? -21.981 -8.065 -24.471 1.00 56.81 175 PRO A O 1
ATOM 1378 N N . VAL A 1 176 ? -20.942 -6.554 -23.154 1.00 55.75 176 VAL A N 1
ATOM 1379 C CA . VAL A 1 176 ? -21.882 -5.463 -23.415 1.00 55.75 176 VAL A CA 1
ATOM 1380 C C . VAL A 1 176 ? -21.684 -5.088 -24.876 1.00 55.75 176 VAL A C 1
ATOM 1382 O O . VAL A 1 176 ? -20.601 -4.648 -25.259 1.00 55.75 176 VAL A O 1
ATOM 1385 N N . GLN A 1 177 ? -22.700 -5.349 -25.696 1.00 48.28 177 GLN A N 1
ATOM 1386 C CA . GLN A 1 177 ? -22.703 -4.876 -27.071 1.00 48.28 177 GLN A CA 1
ATOM 1387 C C . GLN A 1 177 ? -22.771 -3.352 -27.047 1.00 48.28 177 GLN A C 1
ATOM 1389 O O . GLN A 1 177 ? -23.505 -2.775 -26.247 1.00 48.28 177 GLN A O 1
ATOM 1394 N N . SER A 1 178 ? -21.971 -2.728 -27.905 1.00 55.94 178 SER A N 1
ATOM 1395 C CA . SER A 1 178 ? -21.978 -1.288 -28.112 1.00 55.94 178 SER A CA 1
ATOM 1396 C C . SER A 1 178 ? -23.377 -0.814 -28.497 1.00 55.94 178 SER A C 1
ATOM 1398 O O . SER A 1 178 ? -23.963 -1.358 -29.432 1.00 55.94 178 SER A O 1
ATOM 1400 N N . GLU A 1 179 ? -23.865 0.228 -27.833 1.00 54.19 179 GLU A N 1
ATOM 1401 C CA . GLU A 1 179 ? -24.853 1.118 -28.436 1.00 54.19 179 GLU A CA 1
ATOM 1402 C C . GLU A 1 179 ? -24.077 2.276 -29.074 1.00 54.19 179 GLU A C 1
ATOM 1404 O O . GLU A 1 179 ? -23.292 2.967 -28.419 1.00 54.19 179 GLU A O 1
ATOM 1409 N N . GLU A 1 180 ? -24.221 2.381 -30.393 1.00 60.06 180 GLU A N 1
ATOM 1410 C CA . GLU A 1 180 ? -23.797 3.525 -31.197 1.00 60.06 180 GLU A CA 1
ATOM 1411 C C . GLU A 1 180 ? -24.798 4.689 -31.005 1.00 60.06 180 GLU A C 1
ATOM 1413 O O . GLU A 1 180 ? -25.717 4.591 -30.196 1.00 60.06 180 GLU A O 1
ATOM 1418 N N . GLU A 1 181 ? -24.637 5.773 -31.772 1.00 52.69 181 GLU A N 1
ATOM 1419 C CA . GLU A 1 181 ? -25.407 7.031 -31.688 1.00 52.69 181 GLU A CA 1
ATOM 1420 C C . GLU A 1 181 ? -25.038 7.900 -30.457 1.00 52.69 181 GLU A C 1
ATOM 1422 O O . GLU A 1 181 ? -25.114 7.514 -29.300 1.00 52.69 181 GLU A O 1
ATOM 1427 N N . SER A 1 182 ? -24.624 9.155 -30.617 1.00 59.69 182 SER A N 1
ATOM 1428 C CA . SER A 1 182 ? -25.274 10.137 -31.485 1.00 59.69 182 SER A CA 1
ATOM 1429 C C . SER A 1 182 ? -24.279 11.043 -32.206 1.00 59.69 182 SER A C 1
ATOM 1431 O O . SER A 1 182 ? -23.399 11.646 -31.591 1.00 59.69 182 SER A O 1
ATOM 1433 N N . GLU A 1 183 ? -24.482 11.202 -33.509 1.00 55.06 183 GLU A N 1
ATOM 1434 C CA . GLU A 1 183 ? -23.869 12.266 -34.296 1.00 55.06 183 GLU A CA 1
ATOM 1435 C C . GLU A 1 183 ? -24.469 13.619 -33.876 1.00 55.06 183 GLU A C 1
ATOM 1437 O O . GLU A 1 183 ? -25.689 13.777 -33.837 1.00 55.06 183 GLU A O 1
ATOM 1442 N N . SER A 1 184 ? -23.631 14.618 -33.585 1.00 57.91 184 SER A N 1
ATOM 1443 C CA . SER A 1 184 ? -24.080 16.011 -33.477 1.00 57.91 184 SER A CA 1
ATOM 1444 C C . SER A 1 184 ? -23.479 16.838 -34.608 1.00 57.91 184 SER A C 1
ATOM 1446 O O . SER A 1 184 ? -22.349 17.325 -34.532 1.00 57.91 184 SER A O 1
ATOM 1448 N N . GLU A 1 185 ? -24.280 16.957 -35.660 1.00 66.31 185 GLU A N 1
ATOM 1449 C CA . GLU A 1 185 ? -24.130 17.821 -36.825 1.00 66.31 185 GLU A CA 1
ATOM 1450 C C . GLU A 1 185 ? -23.759 19.267 -36.437 1.00 66.31 185 GLU A C 1
ATOM 1452 O O . GLU A 1 185 ? -24.534 19.969 -35.787 1.00 66.31 185 GLU A O 1
ATOM 1457 N N . ILE A 1 186 ? -22.584 19.742 -36.871 1.00 56.56 186 ILE A N 1
ATOM 1458 C CA . ILE A 1 186 ? -22.267 21.177 -36.926 1.00 56.56 186 ILE A CA 1
ATOM 1459 C C . ILE A 1 186 ? -21.767 21.505 -38.331 1.00 56.56 186 ILE A C 1
ATOM 1461 O O . ILE A 1 186 ? -20.688 21.096 -38.760 1.00 56.56 186 ILE A O 1
ATOM 1465 N N . THR A 1 187 ? -22.587 22.258 -39.054 1.00 48.38 187 THR A N 1
ATOM 1466 C CA . THR A 1 187 ? -22.368 22.630 -40.448 1.00 48.38 187 THR A CA 1
ATOM 1467 C C . THR A 1 187 ? -21.333 23.743 -40.616 1.00 48.38 187 THR A C 1
ATOM 1469 O O . THR A 1 187 ? -21.526 24.848 -40.116 1.00 48.38 187 THR A O 1
ATOM 1472 N N . VAL A 1 188 ? -20.324 23.454 -41.441 1.00 54.47 188 VAL A N 1
ATOM 1473 C CA . VAL A 1 188 ? -19.755 24.329 -42.488 1.00 54.47 188 VAL A CA 1
ATOM 1474 C C . VAL A 1 188 ? -19.353 25.762 -42.094 1.00 54.47 188 VAL A C 1
ATOM 1476 O O . VAL A 1 188 ? -20.186 26.660 -42.006 1.00 54.47 188 VAL A O 1
ATOM 1479 N N . LEU A 1 189 ? -18.044 26.034 -42.147 1.00 50.06 189 LEU A N 1
ATOM 1480 C CA . LEU A 1 189 ? -17.566 27.178 -42.930 1.00 50.06 189 LEU A CA 1
ATOM 1481 C C . LEU A 1 189 ? -16.266 26.843 -43.675 1.00 50.06 189 LEU A C 1
ATOM 1483 O O . LEU A 1 189 ? -15.406 26.122 -43.177 1.00 50.06 189 LEU A O 1
ATOM 1487 N N . ASP A 1 190 ? -16.214 27.326 -44.912 1.00 49.16 190 ASP A N 1
ATOM 1488 C CA . ASP A 1 190 ? -15.307 26.928 -45.989 1.00 49.16 190 ASP A CA 1
ATOM 1489 C C . ASP A 1 190 ? -13.872 27.467 -45.806 1.00 49.16 190 ASP A C 1
ATOM 1491 O O . ASP A 1 190 ? -13.665 28.513 -45.187 1.00 49.16 190 ASP A O 1
ATOM 1495 N N . GLY A 1 191 ? -12.870 26.766 -46.347 1.00 44.25 191 GLY A N 1
ATOM 1496 C CA . GLY A 1 191 ? -11.460 27.013 -46.006 1.00 44.25 191 GLY A CA 1
ATOM 1497 C C . GLY A 1 191 ? -10.430 26.187 -46.780 1.00 44.25 191 GLY A C 1
ATOM 1498 O O . GLY A 1 191 ? -9.490 25.666 -46.187 1.00 44.25 191 GLY A O 1
ATOM 1499 N N . LEU A 1 192 ? -10.626 26.054 -48.094 1.00 60.12 192 LEU A N 1
ATOM 1500 C CA . LEU A 1 192 ? -9.745 25.389 -49.069 1.00 60.12 192 LEU A CA 1
ATOM 1501 C C . LEU A 1 192 ? -8.229 25.419 -48.752 1.00 60.12 192 LEU A C 1
ATOM 1503 O O . LEU A 1 192 ? -7.601 26.476 -48.810 1.00 60.12 192 LEU A O 1
ATOM 1507 N N . SER A 1 193 ? -7.606 24.239 -48.638 1.00 49.47 193 SER A N 1
ATOM 1508 C CA . SER A 1 193 ? -6.349 23.967 -49.356 1.00 49.47 193 SER A CA 1
ATOM 1509 C C . SER A 1 193 ? -6.134 22.466 -49.588 1.00 49.47 193 SER A C 1
ATOM 1511 O O . SER A 1 193 ? -6.338 21.645 -48.698 1.00 49.47 193 SER A O 1
ATOM 1513 N N . ASP A 1 194 ? -5.738 22.124 -50.813 1.00 44.94 194 ASP A N 1
ATOM 1514 C CA . ASP A 1 194 ? -5.580 20.762 -51.333 1.00 44.94 194 ASP A CA 1
ATOM 1515 C C . ASP A 1 194 ? -4.179 20.205 -51.026 1.00 44.94 194 ASP A C 1
ATOM 1517 O O . ASP A 1 194 ? -3.168 20.824 -51.363 1.00 44.94 194 ASP A O 1
ATOM 1521 N N . ALA A 1 195 ? -4.117 19.010 -50.433 1.00 50.78 195 ALA A N 1
ATOM 1522 C CA . ALA A 1 195 ? -2.918 18.174 -50.425 1.00 50.78 195 ALA A CA 1
ATOM 1523 C C . ALA A 1 195 ? -3.290 16.686 -50.330 1.00 50.78 195 ALA A C 1
ATOM 1525 O O . ALA A 1 195 ? -3.162 16.04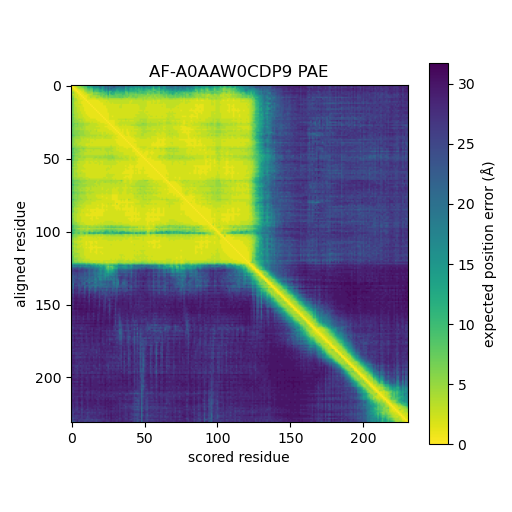2 -49.289 1.00 50.78 195 ALA A O 1
ATOM 1526 N N . ARG A 1 196 ? -3.748 16.136 -51.459 1.00 58.50 196 ARG A N 1
ATOM 1527 C CA . ARG A 1 196 ? -3.831 14.691 -51.736 1.00 58.50 196 ARG A CA 1
ATOM 1528 C C . ARG A 1 196 ? -2.719 13.872 -51.056 1.00 58.50 196 ARG A C 1
ATOM 1530 O O . ARG A 1 196 ? -1.552 14.004 -51.416 1.00 58.50 196 ARG A O 1
ATOM 1537 N N . SER A 1 197 ? -3.095 12.897 -50.231 1.00 46.44 197 SER A N 1
ATOM 1538 C CA . SER A 1 197 ? -2.309 11.666 -50.100 1.00 46.44 197 SER A CA 1
ATOM 1539 C C . SER A 1 197 ? -3.217 10.476 -49.808 1.00 46.44 197 SER A C 1
ATOM 1541 O O . SER A 1 197 ? -3.698 10.276 -48.697 1.00 46.44 197 SER A O 1
ATOM 1543 N N . SER A 1 198 ? -3.490 9.706 -50.858 1.00 51.12 198 SER A N 1
ATOM 1544 C CA . SER A 1 198 ? -4.146 8.407 -50.766 1.00 51.12 198 SER A CA 1
ATOM 1545 C C . SER A 1 198 ? -3.075 7.337 -50.610 1.00 51.12 198 SER A C 1
ATOM 1547 O O . SER A 1 198 ? -2.181 7.276 -51.450 1.00 51.12 198 SER A O 1
ATOM 1549 N N . MET A 1 199 ? -3.200 6.468 -49.605 1.00 49.59 199 MET A N 1
ATOM 1550 C CA . MET A 1 199 ? -2.990 5.028 -49.793 1.00 49.59 199 MET A CA 1
ATOM 1551 C C . MET A 1 199 ? -3.442 4.226 -48.571 1.00 49.59 199 MET A C 1
ATOM 1553 O O . MET A 1 199 ? -3.098 4.540 -47.435 1.00 49.59 199 MET A O 1
ATOM 1557 N N . ALA A 1 200 ? -4.191 3.155 -48.826 1.00 57.34 200 ALA A N 1
ATOM 1558 C CA . ALA A 1 200 ? -4.498 2.140 -47.829 1.00 57.34 200 ALA A CA 1
ATOM 1559 C C . ALA A 1 200 ? -3.298 1.200 -47.628 1.00 57.34 200 ALA A C 1
ATOM 1561 O O . ALA A 1 200 ? -2.624 0.841 -48.594 1.00 57.34 200 ALA A O 1
ATOM 1562 N N . ALA A 1 201 ? -3.093 0.735 -46.394 1.00 54.06 201 ALA A N 1
ATOM 1563 C CA . ALA A 1 201 ? -2.250 -0.422 -46.100 1.00 54.06 201 ALA A CA 1
ATOM 1564 C C . ALA A 1 201 ? -2.743 -1.139 -44.833 1.00 54.06 201 ALA A C 1
ATOM 1566 O O . ALA A 1 201 ? -2.301 -0.865 -43.718 1.00 54.06 201 ALA A O 1
ATOM 1567 N N . THR A 1 202 ? -3.656 -2.095 -45.013 1.00 53.62 202 THR A N 1
ATOM 1568 C CA . THR A 1 202 ? -3.906 -3.151 -44.024 1.00 53.62 202 THR A CA 1
ATOM 1569 C C . THR A 1 202 ? -2.598 -3.879 -43.727 1.00 53.62 202 THR A C 1
ATOM 1571 O O . THR A 1 202 ? -2.094 -4.597 -44.590 1.00 53.62 202 THR A O 1
ATOM 1574 N N . THR A 1 203 ? -2.071 -3.737 -42.511 1.00 46.16 203 THR A N 1
ATOM 1575 C CA . THR A 1 203 ? -0.915 -4.518 -42.052 1.00 46.16 203 THR A CA 1
ATOM 1576 C C . THR A 1 203 ? -1.368 -5.487 -40.971 1.00 46.16 203 THR A C 1
ATOM 1578 O O . THR A 1 203 ? -1.438 -5.141 -39.794 1.00 46.16 203 THR A O 1
ATOM 1581 N N . ALA A 1 204 ? -1.672 -6.720 -41.377 1.00 47.66 204 ALA A N 1
ATOM 1582 C CA . ALA A 1 204 ? -1.713 -7.837 -40.447 1.00 47.66 204 ALA A CA 1
ATOM 1583 C C . ALA A 1 204 ? -0.285 -8.072 -39.934 1.00 47.66 204 ALA A C 1
ATOM 1585 O O . ALA A 1 204 ? 0.606 -8.434 -40.706 1.00 47.66 204 ALA A O 1
ATOM 1586 N N . ALA A 1 205 ? -0.056 -7.832 -38.644 1.00 45.09 205 ALA A N 1
ATOM 1587 C CA . ALA A 1 205 ? 1.232 -8.084 -38.018 1.00 45.09 205 ALA A CA 1
ATOM 1588 C C . ALA A 1 205 ? 1.445 -9.598 -37.859 1.00 45.09 205 ALA A C 1
ATOM 1590 O O . ALA A 1 205 ? 1.110 -10.183 -36.832 1.00 45.09 205 ALA A O 1
ATOM 1591 N N . ASN A 1 206 ? 2.013 -10.234 -38.887 1.00 45.38 206 ASN A N 1
ATOM 1592 C CA . ASN A 1 206 ? 2.582 -11.572 -38.754 1.00 45.38 206 ASN A CA 1
ATOM 1593 C C . ASN A 1 206 ? 3.699 -11.520 -37.706 1.00 45.38 206 ASN A C 1
ATOM 1595 O O . ASN A 1 206 ? 4.783 -10.995 -37.968 1.00 45.38 206 ASN A O 1
ATOM 1599 N N . THR A 1 207 ? 3.451 -12.099 -36.534 1.00 44.72 207 THR A N 1
ATOM 1600 C CA . THR A 1 207 ? 4.462 -12.356 -35.509 1.00 44.72 207 THR A CA 1
ATOM 1601 C C . THR A 1 207 ? 5.431 -13.429 -35.998 1.00 44.72 207 THR A C 1
ATOM 1603 O O . THR A 1 207 ? 5.322 -14.611 -35.674 1.00 44.72 207 THR A O 1
ATOM 1606 N N . VAL A 1 208 ? 6.419 -13.008 -36.790 1.00 49.81 208 VAL A N 1
ATOM 1607 C CA . VAL A 1 208 ? 7.592 -13.825 -37.113 1.00 49.81 208 VAL A CA 1
ATOM 1608 C C . VAL A 1 208 ? 8.440 -13.944 -35.848 1.00 49.81 208 VAL A C 1
ATOM 1610 O O . VAL A 1 208 ? 9.356 -13.158 -35.613 1.00 49.81 208 VAL A O 1
ATOM 1613 N N . VAL A 1 209 ? 8.115 -14.932 -35.014 1.00 52.94 209 VAL A N 1
ATOM 1614 C CA . VAL A 1 209 ? 8.969 -15.349 -33.900 1.00 52.94 209 VAL A CA 1
ATOM 1615 C C . VAL A 1 209 ? 10.242 -15.938 -34.503 1.00 52.94 209 VAL A C 1
ATOM 1617 O O . VAL A 1 209 ? 10.250 -17.052 -35.029 1.00 52.94 209 VAL A O 1
ATOM 1620 N N . THR A 1 210 ? 11.326 -15.168 -34.477 1.00 51.47 210 THR A N 1
ATOM 1621 C CA . THR A 1 210 ? 12.635 -15.629 -34.935 1.00 51.47 210 THR A CA 1
ATOM 1622 C C . THR A 1 210 ? 13.164 -16.698 -33.978 1.00 51.47 210 THR A C 1
ATOM 1624 O O . THR A 1 210 ? 13.105 -16.545 -32.757 1.00 51.47 210 THR A O 1
ATOM 1627 N N . LYS A 1 211 ? 13.707 -17.797 -34.527 1.00 54.62 211 LYS A N 1
ATOM 1628 C CA . LYS A 1 211 ? 14.211 -18.937 -33.731 1.00 54.62 211 LYS A CA 1
ATOM 1629 C C . LYS A 1 211 ? 15.252 -18.540 -32.676 1.00 54.62 211 LYS A C 1
ATOM 1631 O O . LYS A 1 211 ? 15.365 -19.213 -31.658 1.00 54.62 211 LYS A O 1
ATOM 1636 N N . GLU A 1 212 ? 15.984 -17.449 -32.889 1.00 57.12 212 GLU A N 1
ATOM 1637 C CA . GLU A 1 212 ? 17.004 -16.980 -31.947 1.00 57.12 212 GLU A CA 1
ATOM 1638 C C . GLU A 1 212 ? 16.420 -16.510 -30.606 1.00 57.12 212 GLU A C 1
ATOM 1640 O O . GLU A 1 212 ? 17.054 -16.721 -29.574 1.00 57.12 212 GLU A O 1
ATOM 1645 N N . LEU A 1 213 ? 15.191 -15.971 -30.576 1.00 56.19 213 LEU A N 1
ATOM 1646 C CA . LEU A 1 213 ? 14.563 -15.552 -29.316 1.00 56.19 213 LEU A CA 1
ATOM 1647 C C . LEU A 1 213 ? 14.158 -16.751 -28.436 1.00 56.19 213 LEU A C 1
ATOM 1649 O O . LEU A 1 213 ? 14.163 -16.650 -27.213 1.00 56.19 213 LEU A O 1
ATOM 1653 N N . LEU A 1 214 ? 13.843 -17.897 -29.053 1.00 57.28 214 LEU A N 1
ATOM 1654 C CA . LEU A 1 214 ? 13.518 -19.145 -28.348 1.00 57.28 214 LEU A CA 1
ATOM 1655 C C . LEU A 1 214 ? 14.764 -19.812 -27.740 1.00 57.28 214 LEU A C 1
ATOM 1657 O O . LEU A 1 214 ? 14.686 -20.369 -26.645 1.00 57.28 214 LEU A O 1
ATOM 1661 N N . ASN A 1 215 ? 15.925 -19.702 -28.395 1.00 55.47 215 ASN A N 1
ATOM 1662 C CA . ASN A 1 215 ? 17.175 -20.290 -27.898 1.00 55.47 215 ASN A CA 1
ATOM 1663 C C . ASN A 1 215 ? 17.728 -19.598 -26.638 1.00 55.47 215 ASN A C 1
ATOM 1665 O O . ASN A 1 215 ? 18.466 -20.224 -25.881 1.00 55.47 215 ASN A O 1
ATOM 1669 N N . ALA A 1 216 ? 17.374 -18.335 -26.380 1.00 59.75 216 ALA A N 1
ATOM 1670 C CA . ALA A 1 216 ? 17.898 -17.584 -25.237 1.00 59.75 216 ALA A CA 1
ATOM 1671 C C . ALA A 1 216 ? 17.325 -18.020 -23.869 1.00 59.75 216 ALA A C 1
ATOM 1673 O O . ALA A 1 216 ? 17.914 -17.695 -22.840 1.00 59.75 216 ALA A O 1
ATOM 1674 N N . GLY A 1 217 ? 16.185 -18.727 -23.841 1.00 53.94 217 GLY A N 1
ATOM 1675 C CA . GLY A 1 217 ? 15.443 -19.015 -22.603 1.00 53.94 217 GLY A CA 1
ATOM 1676 C C . GLY A 1 217 ? 15.444 -20.469 -22.113 1.00 53.94 217 GLY A C 1
ATOM 1677 O O . GLY A 1 217 ? 15.231 -20.692 -20.924 1.00 53.94 217 GLY A O 1
ATOM 1678 N N . PHE A 1 218 ? 15.657 -21.455 -22.994 1.00 57.69 218 PHE A N 1
ATOM 1679 C CA . PHE A 1 218 ? 15.271 -22.854 -22.713 1.00 57.69 218 PHE A CA 1
ATOM 1680 C C . PHE A 1 218 ? 16.412 -23.884 -22.677 1.00 57.69 218 PHE A C 1
ATOM 1682 O O . PHE A 1 218 ? 16.169 -25.038 -22.328 1.00 57.69 218 PHE A O 1
ATOM 1689 N N . GLY A 1 219 ? 17.652 -23.466 -22.946 1.00 58.53 219 GLY A N 1
ATOM 1690 C CA . GLY A 1 219 ? 18.826 -24.343 -22.948 1.00 58.53 219 GLY A CA 1
ATOM 1691 C C . GLY A 1 219 ? 18.955 -25.196 -24.216 1.00 58.53 219 GLY A C 1
ATOM 1692 O O . GLY A 1 219 ? 17.983 -25.467 -24.920 1.00 58.53 219 GLY A O 1
ATOM 1693 N N . GLU A 1 220 ? 20.183 -25.611 -24.530 1.00 61.12 220 GLU A N 1
ATOM 1694 C CA . GLU A 1 220 ? 20.448 -26.485 -25.676 1.00 61.12 220 GLU A CA 1
ATOM 1695 C C . GLU A 1 220 ? 19.858 -27.886 -25.437 1.00 61.12 220 GLU A C 1
ATOM 1697 O O . GLU A 1 220 ? 20.189 -28.535 -24.445 1.00 61.12 220 GLU A O 1
ATOM 1702 N N . GLY A 1 221 ? 19.024 -28.371 -26.368 1.00 72.62 221 GLY A N 1
ATOM 1703 C CA . GLY A 1 221 ? 18.612 -29.782 -26.424 1.00 72.62 221 GLY A CA 1
ATOM 1704 C C . GLY A 1 221 ? 17.109 -30.088 -26.446 1.00 72.62 221 GLY A C 1
ATOM 1705 O O . GLY A 1 221 ? 16.761 -31.264 -26.430 1.00 72.62 221 GLY A O 1
ATOM 1706 N N . VAL A 1 222 ? 16.215 -29.092 -26.495 1.00 68.31 222 VAL A N 1
ATOM 1707 C CA . VAL A 1 222 ? 14.761 -29.338 -26.603 1.00 68.31 222 VAL A CA 1
ATOM 1708 C C . VAL A 1 222 ? 14.299 -29.245 -28.062 1.00 68.31 222 VAL A C 1
ATOM 1710 O O . VAL A 1 222 ? 14.230 -28.151 -28.622 1.00 68.31 222 VAL A O 1
ATOM 1713 N N . ASP A 1 223 ? 13.965 -30.382 -28.682 1.00 73.62 223 ASP A N 1
ATOM 1714 C CA . ASP A 1 223 ? 13.379 -30.418 -30.029 1.00 73.62 223 ASP A CA 1
ATOM 1715 C C . ASP A 1 223 ? 11.844 -30.374 -29.962 1.00 73.62 223 ASP A C 1
ATOM 1717 O O . ASP A 1 223 ? 11.156 -31.383 -29.820 1.00 73.62 223 ASP A O 1
ATOM 1721 N N . PHE A 1 224 ? 11.292 -29.164 -30.057 1.00 66.31 224 PHE A N 1
ATOM 1722 C CA . PHE A 1 224 ? 9.850 -28.906 -29.959 1.00 66.31 224 PHE A CA 1
ATOM 1723 C C . PHE A 1 224 ? 9.015 -29.457 -31.133 1.00 66.31 224 PHE A C 1
ATOM 1725 O O . PHE A 1 224 ? 7.797 -29.276 -31.142 1.00 66.31 224 PHE A O 1
ATOM 1732 N N . LEU A 1 225 ? 9.641 -30.081 -32.137 1.00 68.25 225 LEU A N 1
ATOM 1733 C CA . LEU A 1 225 ? 8.958 -30.674 -33.290 1.00 68.25 225 LEU A CA 1
ATOM 1734 C C . LEU A 1 225 ? 8.838 -32.205 -33.201 1.00 68.25 225 LEU A C 1
ATOM 1736 O O . LEU A 1 225 ? 8.173 -32.808 -34.047 1.00 68.25 225 LEU A O 1
ATOM 1740 N N . GLU A 1 226 ? 9.412 -32.840 -32.173 1.00 67.81 226 GLU A N 1
ATOM 1741 C CA . GLU A 1 226 ? 9.281 -34.281 -31.951 1.00 67.81 226 GLU A CA 1
ATOM 1742 C C . GLU A 1 226 ? 7.820 -34.656 -31.619 1.00 67.81 226 GLU A C 1
ATOM 1744 O O . GLU A 1 226 ? 7.324 -34.450 -30.512 1.00 67.81 226 GLU A O 1
ATOM 1749 N N . GLY A 1 227 ? 7.108 -35.199 -32.614 1.00 69.12 227 GLY A N 1
ATOM 1750 C CA . GLY A 1 227 ? 5.734 -35.706 -32.487 1.00 69.12 227 GLY A CA 1
ATOM 1751 C C . GLY A 1 227 ? 4.650 -34.919 -33.235 1.00 69.12 227 GLY A C 1
ATOM 1752 O O . GLY A 1 227 ? 3.527 -35.413 -33.350 1.00 69.12 227 GLY A O 1
ATOM 1753 N N . ILE A 1 228 ? 4.947 -33.743 -33.804 1.00 64.38 228 ILE A N 1
ATOM 1754 C CA . ILE A 1 228 ? 3.960 -32.988 -34.597 1.00 64.38 228 ILE A CA 1
ATOM 1755 C C . ILE A 1 228 ? 3.911 -33.547 -36.024 1.00 64.38 228 ILE A C 1
ATOM 1757 O O . ILE A 1 228 ? 4.724 -33.201 -36.879 1.00 64.38 228 ILE A O 1
ATOM 1761 N N . THR A 1 229 ? 2.921 -34.400 -36.292 1.00 58.97 229 THR A N 1
ATOM 1762 C CA . THR A 1 229 ? 2.641 -34.909 -37.644 1.00 58.97 229 THR A CA 1
ATOM 1763 C C . THR A 1 229 ? 1.543 -34.056 -38.276 1.00 58.97 229 THR A C 1
ATOM 1765 O O . THR A 1 229 ? 0.410 -34.063 -37.800 1.00 58.97 229 THR A O 1
ATOM 1768 N N . ILE A 1 230 ? 1.871 -33.301 -39.328 1.00 62.00 230 ILE A N 1
ATOM 1769 C CA . ILE A 1 230 ? 0.883 -32.544 -40.110 1.00 62.00 230 ILE A CA 1
ATOM 1770 C C . ILE A 1 230 ? 0.322 -33.482 -41.187 1.00 62.00 230 ILE A C 1
ATOM 1772 O O . ILE A 1 230 ? 1.092 -34.024 -41.982 1.00 62.00 230 ILE A O 1
ATOM 1776 N N . HIS A 1 231 ? -0.998 -33.681 -41.174 1.00 56.03 231 HIS A N 1
ATOM 1777 C CA . HIS A 1 231 ? -1.760 -34.462 -42.156 1.00 56.03 231 HIS A CA 1
ATOM 1778 C C . HIS A 1 231 ? -2.407 -33.560 -43.213 1.00 56.03 231 HIS A C 1
ATOM 1780 O O . HIS A 1 231 ? -2.840 -32.449 -42.834 1.00 56.03 231 HIS A O 1
#

Secondary structure (DSSP, 8-state):
---HHHHHHHHHHHHHHHHHHHHT--TTSPBPPTTSHHHHHHS-----TTTHHHHHHHHHHHHHH-S-HHHHHHT--BSTTTGGGHHHHHHHHTTSHHHHTTTHHHHHHHHHHHHHHHHHT-TT--STT---TT-TT---PPPPP--------------------TT-PPP-----PPP-------------------------------HHHHHHHH-TT--TTTT----

Sequence (231 aa):
MFDDSQLVKHFPAMLKALRIRIAGLPESLPLASSDGPLARYFGDLEIDVEEGARYTANRQWERAFQVSKEEQQNRIARGKYGMDLVCPFLEFYSRQEGIRDTDGVGMLARRIRDLNSILDALPNATPGGSVSATNFFAPRTKPATRAPTVPAKRPADSDEDDANDKTYRPPRHTPVQSEEESESEITVLDGLSDARSSMAATTAANTVVTKELLNAGFGEGVDFLEGITIH